Protein AF-A0A176WW99-F1 (afdb_monomer_lite)

Sequence (219 aa):
MAYDIQHSIIIGRNQTAFSGDLEVTYRGAPITRATLTRLYIWNDGNQTIRRGDIAPKFPLVVSVPGGEFFLRAQISQVAHEAMDVSLTDGDEASETLTFEYIEPRQGFVCEILHTASPKDFAFSGILIGAKEPVAKELSQAATSLPVAIMVIILSIGMVFVLTTLHGSMFKGDESLSSYLFGTGVMILFGCSCLFTCFRIVRDALPKANFGETLNTTNQ

Secondary structure (DSSP, 8-state):
-EEEEEEEEEE-TT-TTTTTT---EETTEE-S-EEEEEEEEE--SSS-EEGGGB-TTS-EEEE--TT--EEEEEEEEES-GGG--EEEEEETTEEEEE-SEE-TT-EEEEEEEESS-GGG-EEE--BTTTBS-EE---------HHHHHHHHHHHHHHHHHHHHHHHHHT-S---HHHHHHHHHHHHHHHHHHHHHHHHHHHHTSPPP-SS-----S--

pLDDT: mean 82.57, std 15.05, range [32.16, 97.5]

Radius of gyration: 25.53 Å; chains: 1; bounding box: 50×51×77 Å

Organism: Agrobacterium tumefaciens (NCBI:txid358)

Foldseek 3Di:
DAKEKDKDWPAALPPVVCNPPDFDDQVNHTANTKMKIKMKDAAQDQAKDFQVQFDPVFFKKKFFDPPKFWSDKDWPFFPDVQQVWDWDDPDRGMTGIGTGIHHHQTITIMIIIMRHDSVRIDIWGAGHPPGIHHYDDQDQPPPPPVVLVVLVVVLVVV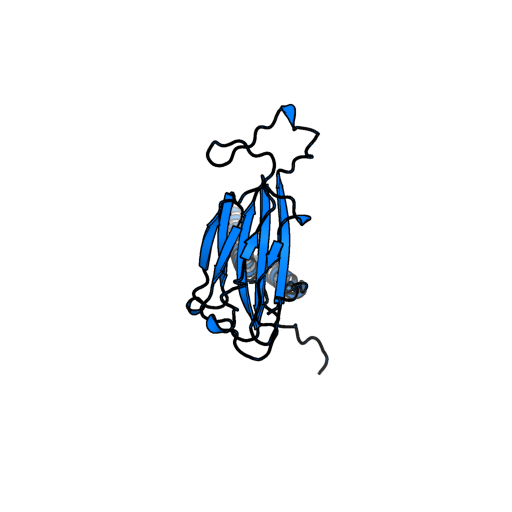LVVVLVVLVVVPPDDDDPVVNVVVNVVSVVVSVVSVVVSVVVVVVVRDDRRSDPDPPPDDD

Structure (mmCIF, N/CA/C/O backbone):
data_AF-A0A176WW99-F1
#
_entry.id   AF-A0A176WW99-F1
#
loop_
_atom_site.group_PDB
_atom_site.id
_atom_site.type_symbol
_atom_site.label_atom_id
_atom_site.label_alt_id
_atom_site.label_comp_id
_atom_site.label_asym_id
_atom_site.label_entity_id
_atom_site.label_seq_id
_atom_site.pdbx_PDB_ins_code
_atom_site.Cartn_x
_atom_site.Cartn_y
_atom_site.Cartn_z
_atom_site.occupancy
_atom_site.B_iso_or_equiv
_atom_site.auth_seq_id
_atom_site.auth_comp_id
_atom_site.auth_asym_id
_atom_site.auth_atom_id
_atom_site.pdbx_PDB_model_num
ATOM 1 N N . MET A 1 1 ? 5.632 -10.517 10.668 1.00 93.88 1 MET A N 1
ATOM 2 C CA . MET A 1 1 ? 4.948 -9.646 9.693 1.00 93.88 1 MET A CA 1
ATOM 3 C C . MET A 1 1 ? 5.617 -8.306 9.775 1.00 93.88 1 MET A C 1
ATOM 5 O O . MET A 1 1 ? 5.616 -7.697 10.844 1.00 93.88 1 MET A O 1
ATOM 9 N N . ALA A 1 2 ? 6.167 -7.874 8.654 1.00 94.94 2 ALA A N 1
ATOM 10 C CA . ALA A 1 2 ? 6.737 -6.557 8.510 1.00 94.94 2 ALA A CA 1
ATOM 11 C C . ALA A 1 2 ? 5.875 -5.713 7.575 1.00 94.94 2 ALA A C 1
ATOM 13 O O . ALA A 1 2 ? 5.114 -6.249 6.761 1.00 94.94 2 ALA A O 1
ATOM 14 N N . TYR A 1 3 ? 5.994 -4.400 7.718 1.00 95.94 3 TYR A N 1
ATOM 15 C CA . TYR A 1 3 ? 5.351 -3.458 6.822 1.00 95.94 3 TYR A CA 1
ATOM 16 C C . TYR A 1 3 ? 6.213 -2.220 6.583 1.00 95.94 3 TYR A C 1
ATOM 18 O O . TYR A 1 3 ? 7.046 -1.871 7.416 1.00 95.94 3 TYR A O 1
ATOM 26 N N . ASP A 1 4 ? 5.968 -1.548 5.463 1.00 95.44 4 ASP A N 1
ATOM 27 C CA . ASP A 1 4 ? 6.534 -0.244 5.118 1.00 95.44 4 ASP A CA 1
ATOM 28 C C . ASP A 1 4 ? 5.406 0.665 4.633 1.00 95.44 4 ASP A C 1
ATOM 30 O O . ASP A 1 4 ? 4.442 0.197 4.017 1.00 95.44 4 ASP A O 1
ATOM 34 N N . ILE A 1 5 ? 5.525 1.962 4.900 1.00 95.62 5 ILE A N 1
ATOM 35 C CA . ILE A 1 5 ? 4.537 2.960 4.501 1.00 95.62 5 ILE A CA 1
ATOM 36 C C . ILE A 1 5 ? 5.241 4.063 3.729 1.00 95.62 5 ILE A C 1
ATOM 38 O O . ILE A 1 5 ? 6.101 4.769 4.251 1.00 95.62 5 ILE A O 1
ATOM 42 N N . GLN A 1 6 ? 4.822 4.251 2.482 1.00 94.62 6 GLN A N 1
ATOM 43 C CA . GLN A 1 6 ? 5.349 5.296 1.616 1.00 94.62 6 GLN A CA 1
ATOM 44 C C . GLN A 1 6 ? 4.232 6.241 1.199 1.00 94.62 6 GLN A C 1
ATOM 46 O O . GLN A 1 6 ? 3.207 5.819 0.662 1.00 94.62 6 GLN A O 1
ATOM 51 N N . HIS A 1 7 ? 4.447 7.536 1.413 1.00 94.69 7 HIS A N 1
ATOM 52 C CA . HIS A 1 7 ? 3.458 8.566 1.118 1.00 94.69 7 HIS A CA 1
ATOM 53 C C . HIS A 1 7 ? 3.871 9.416 -0.080 1.00 94.69 7 HIS A C 1
ATOM 55 O O . HIS A 1 7 ? 5.020 9.838 -0.204 1.00 94.69 7 HIS A O 1
ATOM 61 N N . SER A 1 8 ? 2.900 9.745 -0.922 1.00 93.56 8 SER A N 1
ATOM 62 C CA . SER A 1 8 ? 3.020 10.749 -1.971 1.00 93.56 8 SER A CA 1
ATOM 63 C C . SER A 1 8 ? 1.879 11.749 -1.824 1.00 93.56 8 SER A C 1
ATOM 65 O O . SER A 1 8 ? 0.704 11.395 -1.919 1.00 93.56 8 SER A O 1
ATOM 67 N N . ILE A 1 9 ? 2.219 13.007 -1.547 1.00 91.75 9 ILE A N 1
ATOM 68 C CA . ILE A 1 9 ? 1.228 14.081 -1.475 1.00 91.75 9 ILE A CA 1
ATOM 69 C C . ILE A 1 9 ? 0.916 14.501 -2.907 1.00 91.75 9 ILE A C 1
ATOM 71 O O . ILE A 1 9 ? 1.780 15.042 -3.593 1.00 91.75 9 ILE A O 1
ATOM 75 N N . ILE A 1 10 ? -0.319 14.265 -3.341 1.00 88.38 10 ILE A N 1
ATOM 76 C CA . ILE A 1 10 ? -0.797 14.698 -4.656 1.00 88.38 10 ILE A CA 1
ATOM 77 C C . ILE A 1 10 ? -1.180 16.174 -4.562 1.00 88.38 10 ILE A C 1
ATOM 79 O O . ILE A 1 10 ? -0.698 17.004 -5.326 1.00 88.38 10 ILE A O 1
ATOM 83 N N . ILE A 1 11 ? -2.006 16.511 -3.568 1.00 84.62 11 ILE A N 1
ATOM 84 C CA . ILE A 1 11 ? -2.447 17.878 -3.273 1.00 84.62 11 ILE A CA 1
ATOM 85 C C . ILE A 1 11 ? -2.373 18.084 -1.765 1.00 84.62 11 ILE A C 1
ATOM 87 O O . ILE A 1 11 ? -2.801 17.221 -1.002 1.00 84.62 11 ILE A O 1
ATOM 91 N N . GLY A 1 12 ? -1.846 19.224 -1.319 1.00 74.88 12 GLY A N 1
ATOM 92 C CA . GLY A 1 12 ? -1.702 19.537 0.102 1.00 74.88 12 GLY A CA 1
ATOM 93 C C . GLY A 1 12 ? -2.264 20.907 0.469 1.00 74.88 12 GLY A C 1
ATOM 94 O O . GLY A 1 12 ? -2.114 21.857 -0.290 1.00 74.88 12 GLY A O 1
ATOM 95 N N . ARG A 1 13 ? -2.810 21.019 1.691 1.00 69.94 13 ARG A N 1
ATOM 96 C CA . ARG A 1 13 ? -3.371 22.262 2.265 1.00 69.94 13 ARG A CA 1
ATOM 97 C C . ARG A 1 13 ? -2.451 23.494 2.199 1.00 69.94 13 ARG A C 1
ATOM 99 O O . ARG A 1 13 ? -2.946 24.610 2.197 1.00 69.94 13 ARG A O 1
ATOM 106 N N . ASN A 1 14 ? -1.130 23.301 2.136 1.00 61.44 14 ASN A N 1
ATOM 107 C CA . ASN A 1 14 ? -0.133 24.379 2.166 1.00 61.44 14 ASN A CA 1
ATOM 108 C C . ASN A 1 14 ? 0.413 24.769 0.778 1.00 61.44 14 ASN A C 1
ATOM 110 O O . ASN A 1 14 ? 1.495 25.349 0.699 1.00 61.44 14 ASN A O 1
ATOM 114 N N . GLN A 1 15 ? -0.294 24.484 -0.321 1.00 59.53 15 GLN A N 1
ATOM 115 C CA . GLN A 1 15 ? 0.032 25.081 -1.626 1.00 59.53 15 GLN A CA 1
ATOM 116 C C . GLN A 1 15 ? -0.433 26.549 -1.656 1.00 59.53 15 GLN A C 1
ATOM 118 O O . GLN A 1 15 ? -1.382 26.923 -2.337 1.00 59.53 15 GLN A O 1
ATOM 123 N N . THR A 1 16 ? 0.231 27.387 -0.860 1.00 54.28 16 THR A N 1
ATOM 124 C CA . THR A 1 16 ? -0.142 28.784 -0.583 1.00 54.28 16 THR A CA 1
ATOM 125 C C . THR A 1 16 ? -0.059 29.707 -1.796 1.00 54.28 16 THR A C 1
ATOM 127 O O . THR A 1 16 ? -0.666 30.771 -1.781 1.00 54.28 16 THR A O 1
ATOM 130 N N . ALA A 1 17 ? 0.664 29.320 -2.850 1.00 62.16 17 ALA A N 1
ATOM 131 C CA . ALA A 1 17 ? 0.806 30.144 -4.049 1.00 62.16 17 ALA A CA 1
ATOM 132 C C . ALA A 1 17 ? -0.468 30.195 -4.914 1.00 62.16 17 ALA A C 1
ATOM 134 O O . ALA A 1 17 ? -0.636 31.151 -5.661 1.00 62.16 17 ALA A O 1
ATOM 135 N N . PHE A 1 18 ? -1.356 29.195 -4.807 1.00 62.72 18 PHE A N 1
ATOM 136 C CA . PHE A 1 18 ? -2.535 29.058 -5.679 1.00 62.72 18 PHE A CA 1
ATOM 137 C C . PHE A 1 18 ? -3.820 28.675 -4.928 1.00 62.72 18 PHE A C 1
ATOM 139 O O . PHE A 1 18 ? -4.839 28.394 -5.549 1.00 62.72 18 PHE A O 1
ATOM 146 N N . SER A 1 19 ? -3.805 28.667 -3.590 1.00 60.16 19 SER A N 1
ATOM 147 C CA . SER A 1 19 ? -4.922 28.190 -2.760 1.00 60.16 19 SER A CA 1
ATOM 148 C C . SER A 1 19 ? -6.219 29.004 -2.884 1.00 60.16 19 SER A C 1
ATOM 150 O O . SER A 1 19 ? -7.247 28.549 -2.396 1.00 60.16 19 SER A O 1
ATOM 152 N N . GLY A 1 20 ? -6.183 30.193 -3.498 1.00 64.50 20 GLY A N 1
ATOM 153 C CA . GLY A 1 20 ? -7.375 30.996 -3.808 1.00 64.50 20 GLY A CA 1
ATOM 154 C C . GLY A 1 20 ? -7.963 30.760 -5.205 1.00 64.50 20 GLY A C 1
ATOM 155 O O . GLY A 1 20 ? -9.143 31.028 -5.405 1.00 64.50 20 GLY A O 1
ATOM 156 N N . ASP A 1 21 ? -7.168 30.230 -6.140 1.00 73.19 21 ASP A N 1
ATOM 157 C CA . ASP A 1 21 ? -7.535 30.091 -7.560 1.00 73.19 21 ASP A CA 1
ATOM 158 C C . ASP A 1 21 ? -7.760 28.629 -7.978 1.00 73.19 21 ASP A C 1
ATOM 160 O O . ASP A 1 21 ? -8.228 28.352 -9.083 1.00 73.19 21 ASP A O 1
ATOM 164 N N . LEU A 1 22 ? -7.401 27.679 -7.108 1.00 74.31 22 LEU A N 1
ATOM 165 C CA . LEU A 1 22 ? -7.461 26.250 -7.380 1.00 74.31 22 LEU A CA 1
ATOM 166 C C . LEU A 1 22 ? -8.512 25.573 -6.497 1.00 74.31 22 LEU A C 1
ATOM 168 O O . LEU A 1 22 ? -8.310 25.386 -5.297 1.00 74.31 22 LEU A O 1
ATOM 172 N N . GLU A 1 23 ? -9.604 25.138 -7.118 1.00 79.25 23 GLU A N 1
ATOM 173 C CA . GLU A 1 23 ? -10.568 24.232 -6.502 1.00 79.25 23 GLU A CA 1
ATOM 174 C C . GLU A 1 23 ? -10.232 22.786 -6.873 1.00 79.25 23 GLU A C 1
ATOM 176 O O . GLU A 1 23 ? -10.015 22.451 -8.039 1.00 79.25 23 GLU A O 1
ATOM 181 N N . VAL A 1 24 ? -10.196 21.913 -5.869 1.00 84.38 24 VAL A N 1
ATOM 182 C CA . VAL A 1 24 ? -9.950 20.485 -6.056 1.00 84.38 24 VAL A CA 1
ATOM 183 C C . VAL A 1 24 ? -11.168 19.736 -5.564 1.00 84.38 24 VAL A C 1
ATOM 185 O O . VAL A 1 24 ? -11.561 19.856 -4.405 1.00 84.38 24 VAL A O 1
ATOM 188 N N . THR A 1 25 ? -11.739 18.920 -6.442 1.00 89.31 25 THR A N 1
ATOM 189 C CA . THR A 1 25 ? -12.870 18.063 -6.105 1.00 89.31 25 THR A CA 1
ATOM 190 C C . THR A 1 25 ? -12.536 16.599 -6.360 1.00 89.31 25 THR A C 1
ATOM 192 O O . THR A 1 25 ? -11.768 16.249 -7.258 1.00 89.31 25 THR A O 1
ATOM 195 N N . TYR A 1 26 ? -13.135 15.721 -5.564 1.00 87.31 26 TYR A N 1
ATOM 196 C CA . TYR A 1 26 ? -13.155 14.286 -5.786 1.00 87.31 26 TYR A CA 1
ATOM 197 C C . TYR A 1 26 ? -14.607 13.832 -5.884 1.00 87.31 26 TYR A C 1
ATOM 199 O O . TYR A 1 26 ? -15.388 14.028 -4.957 1.00 87.31 26 TYR A O 1
ATOM 207 N N . ARG A 1 27 ? -14.988 13.262 -7.034 1.00 88.44 27 ARG A N 1
ATOM 208 C CA . ARG A 1 27 ? -16.381 12.873 -7.336 1.00 88.44 27 ARG A CA 1
ATOM 209 C C . ARG A 1 27 ? -17.396 14.006 -7.084 1.00 88.44 27 ARG A C 1
ATOM 211 O O . ARG A 1 27 ? -18.515 13.757 -6.655 1.00 88.44 27 ARG A O 1
ATOM 218 N N . GLY A 1 28 ? -16.991 15.249 -7.351 1.00 87.56 28 GLY A N 1
ATOM 219 C CA . GLY A 1 28 ? -17.820 16.443 -7.159 1.00 87.56 28 GLY A CA 1
ATOM 220 C C . GLY A 1 28 ? -17.835 17.013 -5.736 1.00 87.56 28 GLY A C 1
ATOM 221 O O . GLY A 1 28 ? -18.382 18.093 -5.548 1.00 87.56 28 GLY A O 1
ATOM 222 N N . ALA A 1 29 ? -17.217 16.352 -4.752 1.00 86.62 29 ALA A N 1
ATOM 223 C CA . ALA A 1 29 ? -17.063 16.888 -3.400 1.00 86.62 29 ALA A CA 1
ATOM 224 C C . ALA A 1 29 ? -15.718 17.624 -3.255 1.00 86.62 29 ALA A C 1
ATOM 226 O O . ALA A 1 29 ? -14.693 17.082 -3.681 1.00 86.62 29 ALA A O 1
ATOM 227 N N . PRO A 1 30 ? -15.675 18.830 -2.665 1.00 87.94 30 PRO A N 1
ATOM 228 C CA . PRO A 1 30 ? -14.430 19.566 -2.480 1.00 87.94 30 PRO A CA 1
ATOM 229 C C . PRO A 1 30 ? -13.513 18.854 -1.482 1.00 87.94 30 PRO A C 1
ATOM 231 O O . PRO A 1 30 ? -13.946 18.417 -0.416 1.00 87.94 30 PRO A O 1
ATOM 234 N N . ILE A 1 31 ? -12.226 18.770 -1.815 1.00 89.81 31 ILE A N 1
ATOM 235 C CA . ILE A 1 31 ? -11.187 18.226 -0.938 1.00 89.81 31 ILE A CA 1
ATOM 236 C C . ILE A 1 31 ? -10.036 19.218 -0.806 1.00 89.81 31 ILE A C 1
ATOM 238 O O . ILE A 1 31 ? -9.654 19.901 -1.749 1.00 89.81 31 ILE A O 1
ATOM 242 N N . THR A 1 32 ? -9.442 19.279 0.383 1.00 87.31 32 THR A N 1
ATOM 243 C CA . THR A 1 32 ? -8.318 20.193 0.665 1.00 87.31 32 THR A CA 1
ATOM 244 C C . THR A 1 32 ? -6.957 19.498 0.616 1.00 87.31 32 THR A C 1
ATOM 246 O O . THR A 1 32 ? -5.908 20.147 0.659 1.00 87.31 32 THR A O 1
ATOM 249 N N . ARG A 1 33 ? -6.956 18.163 0.559 1.00 90.00 33 ARG A N 1
ATOM 250 C CA . ARG A 1 33 ? -5.762 17.322 0.512 1.00 90.00 33 ARG A CA 1
ATOM 251 C C . ARG A 1 33 ? -6.089 15.985 -0.143 1.00 90.00 33 ARG A C 1
ATOM 253 O O . ARG A 1 33 ? -7.159 15.429 0.080 1.00 90.00 33 ARG A O 1
ATOM 260 N N . ALA A 1 34 ? -5.128 15.476 -0.902 1.00 92.94 34 ALA A N 1
ATOM 261 C CA . ALA A 1 34 ? -5.102 14.110 -1.396 1.00 92.94 34 ALA A CA 1
ATOM 262 C C . ALA A 1 34 ? -3.695 13.544 -1.178 1.00 92.94 34 ALA A C 1
ATOM 264 O O . ALA A 1 34 ? -2.719 14.036 -1.754 1.00 92.94 34 ALA A O 1
ATOM 265 N N . THR A 1 35 ? -3.601 12.518 -0.343 1.00 95.69 35 THR A N 1
ATOM 266 C CA . THR A 1 35 ? -2.376 11.782 -0.034 1.00 95.69 35 THR A CA 1
ATOM 267 C C . THR A 1 35 ? -2.553 10.351 -0.524 1.00 95.69 35 THR A C 1
ATOM 269 O O . THR A 1 35 ? -3.513 9.681 -0.148 1.00 95.69 35 THR A O 1
ATOM 272 N N . LEU A 1 36 ? -1.641 9.883 -1.375 1.00 96.69 36 LEU A N 1
ATOM 273 C CA . LEU A 1 36 ? -1.539 8.476 -1.739 1.00 96.69 36 LEU A CA 1
ATOM 274 C C . LEU A 1 36 ? -0.588 7.787 -0.766 1.00 96.69 36 LEU A C 1
ATOM 276 O O . LEU A 1 36 ? 0.586 8.151 -0.686 1.00 96.69 36 LEU A O 1
ATOM 280 N N . THR A 1 37 ? -1.084 6.770 -0.081 1.00 97.31 37 THR A N 1
ATOM 281 C CA . THR A 1 37 ? -0.301 5.902 0.791 1.00 97.31 37 THR A CA 1
ATOM 282 C C . THR A 1 37 ? -0.152 4.534 0.152 1.00 97.31 37 THR A C 1
ATOM 284 O O . THR A 1 37 ? -1.142 3.890 -0.194 1.00 97.31 37 THR A O 1
ATOM 287 N N . ARG A 1 38 ? 1.096 4.094 -0.004 1.00 96.44 38 ARG A N 1
ATOM 288 C CA . ARG A 1 38 ? 1.450 2.719 -0.352 1.00 96.44 38 ARG A CA 1
ATOM 289 C C . ARG A 1 38 ? 1.844 1.991 0.917 1.00 96.44 38 ARG A C 1
ATOM 291 O O . ARG A 1 38 ? 2.871 2.311 1.511 1.00 96.44 38 ARG A O 1
ATOM 298 N N . LEU A 1 39 ? 1.015 1.040 1.317 1.00 96.75 39 LEU A N 1
ATOM 299 C CA . LEU A 1 39 ? 1.277 0.149 2.434 1.00 96.75 39 LEU A CA 1
ATOM 300 C C . LEU A 1 39 ? 1.778 -1.181 1.877 1.00 96.75 39 LEU A C 1
ATOM 302 O O . LEU A 1 39 ? 1.043 -1.901 1.202 1.00 96.75 39 LEU A O 1
ATOM 306 N N . TYR A 1 40 ? 3.035 -1.488 2.158 1.00 95.94 40 TYR A N 1
ATOM 307 C CA . TYR A 1 40 ? 3.664 -2.758 1.826 1.00 95.94 40 TYR A CA 1
ATOM 308 C C . TYR A 1 40 ? 3.544 -3.663 3.039 1.00 95.94 40 TYR A C 1
ATOM 310 O O . TYR A 1 40 ? 3.953 -3.262 4.123 1.00 95.94 40 TYR A O 1
ATOM 318 N N . ILE A 1 41 ? 3.013 -4.871 2.875 1.00 95.88 41 ILE A N 1
ATOM 319 C CA . ILE A 1 41 ? 2.919 -5.863 3.952 1.00 95.88 41 ILE A CA 1
ATOM 320 C C . ILE A 1 41 ? 3.547 -7.157 3.461 1.00 95.88 41 ILE A C 1
ATOM 322 O O . ILE A 1 41 ? 3.217 -7.638 2.377 1.00 95.88 41 ILE A O 1
ATOM 326 N N . TRP A 1 42 ? 4.445 -7.732 4.258 1.00 95.38 42 TRP A N 1
ATOM 327 C CA . TRP A 1 42 ? 5.086 -8.995 3.918 1.00 95.38 42 TRP A CA 1
ATOM 328 C C . TRP A 1 42 ? 5.422 -9.856 5.128 1.00 95.38 42 TRP A C 1
ATOM 330 O O . TRP A 1 42 ? 5.455 -9.422 6.287 1.00 95.38 42 TRP A O 1
ATOM 340 N N . ASN A 1 43 ? 5.685 -11.123 4.836 1.00 94.50 43 ASN A N 1
ATOM 341 C CA . ASN A 1 43 ? 6.189 -12.068 5.807 1.00 94.50 43 ASN A CA 1
ATOM 342 C C . ASN A 1 43 ? 7.721 -12.071 5.803 1.00 94.50 43 ASN A C 1
ATOM 344 O O . ASN A 1 43 ? 8.370 -12.681 4.956 1.00 94.50 43 ASN A O 1
ATOM 348 N N . ASP A 1 44 ? 8.292 -11.390 6.788 1.00 92.06 44 ASP A N 1
ATOM 349 C CA . ASP A 1 44 ? 9.723 -11.334 7.075 1.00 92.06 44 ASP A CA 1
ATOM 350 C C . ASP A 1 44 ? 10.227 -12.497 7.953 1.00 92.06 44 ASP A C 1
ATOM 352 O O . ASP A 1 44 ? 11.404 -12.535 8.310 1.00 92.06 44 ASP A O 1
ATOM 356 N N . GLY A 1 45 ? 9.334 -13.413 8.336 1.00 91.62 45 GLY A N 1
ATOM 357 C CA . GLY A 1 45 ? 9.633 -14.606 9.118 1.00 91.62 45 GLY A CA 1
ATOM 358 C C . GLY A 1 45 ? 9.894 -15.841 8.255 1.00 91.62 45 GLY A C 1
ATOM 359 O O . GLY A 1 45 ? 10.044 -15.773 7.037 1.00 91.62 45 GLY A O 1
ATOM 360 N N . ASN A 1 46 ? 9.947 -17.002 8.908 1.00 92.12 46 ASN A N 1
ATOM 361 C CA . ASN A 1 46 ? 10.202 -18.306 8.282 1.00 92.12 46 ASN A CA 1
ATOM 362 C C . ASN A 1 46 ? 8.991 -19.257 8.305 1.00 92.12 46 ASN A C 1
ATOM 364 O O . ASN A 1 46 ? 9.090 -20.378 7.812 1.00 92.12 46 ASN A O 1
ATOM 368 N N . GLN A 1 47 ? 7.863 -18.828 8.870 1.00 94.75 47 GLN A N 1
ATOM 369 C CA . GLN A 1 47 ? 6.615 -19.587 8.927 1.00 94.75 47 GLN A CA 1
ATOM 370 C C . GLN A 1 47 ? 5.522 -18.832 8.181 1.00 94.75 47 GLN A C 1
ATOM 372 O O . GLN A 1 47 ? 5.460 -17.609 8.273 1.00 94.75 47 GLN A O 1
ATOM 377 N N . THR A 1 48 ? 4.665 -19.547 7.453 1.00 96.00 48 THR A N 1
ATOM 378 C CA . THR A 1 48 ? 3.508 -18.961 6.762 1.00 96.00 48 THR A CA 1
ATOM 379 C C . THR A 1 48 ? 2.572 -18.293 7.761 1.00 96.00 48 THR A C 1
ATOM 381 O O . THR A 1 48 ? 2.158 -18.932 8.723 1.00 96.00 48 THR A O 1
ATOM 384 N N . ILE A 1 49 ? 2.206 -17.039 7.495 1.00 96.88 49 ILE A N 1
ATOM 385 C CA . ILE A 1 49 ? 1.177 -16.323 8.254 1.00 96.88 49 ILE A CA 1
ATOM 386 C C . ILE A 1 49 ? -0.160 -16.617 7.589 1.00 96.88 49 ILE A C 1
ATOM 388 O O . ILE A 1 49 ? -0.310 -16.386 6.392 1.00 96.88 49 ILE A O 1
ATOM 392 N N . ARG A 1 50 ? -1.133 -17.120 8.335 1.00 97.50 50 ARG A N 1
ATOM 393 C CA . ARG A 1 50 ? -2.489 -17.415 7.862 1.00 97.50 50 ARG A CA 1
ATOM 394 C C . ARG A 1 50 ? -3.483 -16.412 8.424 1.00 97.50 50 ARG A C 1
ATOM 396 O O . ARG A 1 50 ? -3.233 -15.785 9.449 1.00 97.50 50 ARG A O 1
ATOM 403 N N . ARG A 1 51 ? -4.665 -16.329 7.811 1.00 96.44 51 ARG A N 1
ATOM 404 C CA . ARG A 1 51 ? -5.802 -15.554 8.339 1.00 96.44 51 ARG A CA 1
ATOM 405 C C . ARG A 1 51 ? -6.067 -15.825 9.823 1.00 96.44 51 ARG A C 1
ATOM 407 O O . ARG A 1 51 ? -6.292 -14.901 10.595 1.00 96.44 51 ARG A O 1
ATOM 414 N N . GLY A 1 52 ? -6.015 -17.101 10.210 1.00 96.19 52 GLY A N 1
ATOM 415 C CA . GLY A 1 52 ? -6.239 -17.553 11.585 1.00 96.19 52 GLY A CA 1
ATOM 416 C C . GLY A 1 52 ? -5.170 -17.108 12.588 1.00 96.19 52 GLY A C 1
ATOM 417 O O . GLY A 1 52 ? -5.415 -17.191 13.787 1.00 96.19 52 GLY A O 1
ATOM 418 N N . ASP A 1 53 ? -4.027 -16.606 12.116 1.00 96.81 53 ASP A N 1
ATOM 419 C CA . ASP A 1 53 ? -2.974 -16.060 12.972 1.00 96.81 53 ASP A CA 1
ATOM 420 C C . ASP A 1 53 ? -3.231 -14.590 13.330 1.00 96.81 53 ASP A C 1
ATOM 422 O O . ASP A 1 53 ? -2.496 -14.024 14.134 1.00 96.81 53 ASP A O 1
ATOM 426 N N . ILE A 1 54 ? -4.267 -13.952 12.775 1.00 97.25 54 ILE A N 1
ATOM 427 C CA . ILE A 1 54 ? -4.696 -12.608 13.174 1.00 97.25 54 ILE A CA 1
ATOM 428 C C . ILE A 1 54 ? -5.687 -12.720 14.335 1.00 97.25 54 ILE A C 1
ATOM 430 O O . ILE A 1 54 ? -6.665 -13.465 14.275 1.00 97.25 54 ILE A O 1
ATOM 434 N N . ALA A 1 55 ? -5.454 -11.965 15.408 1.00 96.19 55 ALA A N 1
ATOM 435 C CA . ALA A 1 55 ? -6.330 -11.947 16.569 1.00 96.19 55 ALA A CA 1
ATOM 436 C C . ALA A 1 55 ? -7.702 -11.346 16.192 1.00 96.19 55 ALA A C 1
ATOM 438 O O . ALA A 1 55 ? -7.766 -10.166 15.850 1.00 96.19 55 ALA A O 1
ATOM 439 N N . PRO A 1 56 ? -8.828 -12.074 16.340 1.00 93.50 56 PRO A N 1
ATOM 440 C CA . PRO A 1 56 ? -10.133 -11.590 15.870 1.00 93.50 56 PRO A CA 1
ATOM 441 C C . PRO A 1 56 ? -10.612 -10.285 16.523 1.00 93.50 56 PRO A C 1
ATOM 443 O O . PRO A 1 56 ? -11.381 -9.540 15.930 1.00 93.50 56 PRO A O 1
ATOM 446 N N . LYS A 1 57 ? -10.166 -10.002 17.756 1.00 94.50 57 LYS A N 1
ATOM 447 C CA . LYS A 1 57 ? -10.492 -8.759 18.480 1.00 94.50 57 LYS A CA 1
ATOM 448 C C . LYS A 1 57 ? -9.645 -7.557 18.055 1.00 94.50 57 LYS A C 1
ATOM 450 O O . LYS A 1 57 ? -9.990 -6.435 18.401 1.00 94.50 57 LYS A O 1
ATOM 455 N N . PHE A 1 58 ? -8.539 -7.802 17.361 1.00 95.12 58 PHE A N 1
ATOM 456 C CA . PHE A 1 58 ? -7.586 -6.790 16.920 1.00 95.12 58 PHE A CA 1
ATOM 457 C C . PHE A 1 58 ? -7.175 -7.104 15.474 1.00 95.12 58 PHE A C 1
ATOM 459 O O . PHE A 1 58 ? -6.028 -7.508 15.238 1.00 95.12 58 PHE A O 1
ATOM 466 N N . PRO A 1 59 ? -8.126 -6.999 14.522 1.00 95.94 59 PRO A N 1
ATOM 467 C CA . PRO A 1 59 ? -7.863 -7.279 13.118 1.00 95.94 59 PRO A CA 1
ATOM 468 C C . PRO A 1 59 ? -6.835 -6.298 12.549 1.00 95.94 59 PRO A C 1
ATOM 470 O O . PRO A 1 59 ? -6.505 -5.288 13.172 1.00 95.94 59 PRO A O 1
ATOM 473 N N . LEU A 1 60 ? -6.334 -6.595 11.352 1.00 96.94 60 LEU A N 1
ATOM 474 C CA . LEU A 1 60 ? -5.482 -5.656 10.635 1.00 96.94 60 LEU A CA 1
ATOM 475 C C . LEU A 1 60 ? -6.341 -4.510 10.099 1.00 96.94 60 LEU A C 1
ATOM 477 O O . LEU A 1 60 ? -7.260 -4.740 9.315 1.00 96.94 60 LEU A O 1
ATOM 481 N N . VAL A 1 61 ? -6.046 -3.288 10.528 1.00 96.31 61 VAL A N 1
ATOM 482 C CA . VAL A 1 61 ? -6.820 -2.092 10.188 1.00 96.31 61 VAL A CA 1
ATOM 483 C C . VAL A 1 61 ? -5.880 -0.988 9.741 1.00 96.31 61 VAL A C 1
ATOM 485 O O . VAL A 1 61 ? -4.862 -0.719 10.386 1.00 96.31 61 VAL A O 1
ATOM 488 N N . VAL A 1 62 ? -6.253 -0.328 8.649 1.00 96.69 62 VAL A N 1
ATOM 489 C CA . VAL A 1 62 ? -5.703 0.972 8.263 1.00 96.69 62 VAL A CA 1
ATOM 490 C C . VAL A 1 62 ? -6.708 2.058 8.618 1.00 96.69 62 VAL A C 1
ATOM 492 O O . VAL A 1 62 ? -7.907 1.881 8.407 1.00 96.69 62 VAL A O 1
ATOM 495 N N . SER A 1 63 ? -6.240 3.177 9.164 1.00 96.06 63 SER A N 1
ATOM 496 C CA . SER A 1 63 ? -7.131 4.240 9.634 1.00 96.06 63 SER A CA 1
ATOM 497 C C . SER A 1 63 ? -6.524 5.630 9.524 1.00 96.06 63 SER A C 1
ATOM 499 O O . SER A 1 63 ? -5.304 5.798 9.580 1.00 96.06 63 SER A O 1
ATOM 501 N N . VAL A 1 64 ? -7.397 6.629 9.448 1.00 96.19 64 VAL A N 1
ATOM 502 C CA . VAL A 1 64 ? -7.076 8.058 9.558 1.00 96.19 64 VAL A CA 1
ATOM 503 C C . VAL A 1 64 ? -7.902 8.710 10.675 1.00 96.19 64 VAL A C 1
ATOM 505 O O . VAL A 1 64 ? -8.938 8.170 11.063 1.00 96.19 64 VAL A O 1
ATOM 508 N N . PRO A 1 65 ? -7.452 9.838 11.254 1.00 92.56 65 PRO A N 1
ATOM 509 C CA . PRO A 1 65 ? -8.158 10.494 12.350 1.00 92.56 65 PRO A CA 1
ATOM 510 C C . PRO A 1 65 ? -9.472 11.140 11.893 1.00 92.56 65 PRO A C 1
ATOM 512 O O . PRO A 1 65 ? -9.683 11.413 10.713 1.00 92.56 65 PRO A O 1
ATOM 515 N N . GLY A 1 66 ? -10.333 11.448 12.866 1.00 85.38 66 GLY A N 1
ATOM 516 C CA . GLY A 1 66 ? -11.649 12.037 12.621 1.00 85.38 66 GLY A CA 1
ATOM 517 C C . GLY A 1 66 ? -11.606 13.334 11.804 1.00 85.38 66 GLY A C 1
ATOM 518 O O . GLY A 1 66 ? -10.794 14.224 12.062 1.00 85.38 66 GLY A O 1
ATOM 519 N N . GLY A 1 67 ? -12.516 13.434 10.831 1.00 85.62 67 GLY A N 1
ATOM 520 C CA . GLY A 1 67 ? -12.594 14.539 9.868 1.00 85.62 67 GLY A CA 1
ATOM 521 C C . GLY A 1 67 ? -11.763 14.324 8.598 1.00 85.62 67 GLY A C 1
ATOM 522 O O . GLY A 1 67 ? -11.887 15.105 7.657 1.00 85.62 67 GLY A O 1
ATOM 523 N N . GLU A 1 68 ? -10.950 13.268 8.554 1.00 93.00 68 GLU A N 1
ATOM 524 C CA . GLU A 1 68 ? -10.285 12.780 7.350 1.00 93.00 68 GLU A CA 1
ATOM 525 C C . GLU A 1 68 ? -10.919 11.455 6.908 1.00 93.00 68 GLU A C 1
ATOM 527 O O . GLU A 1 68 ? -11.487 10.730 7.721 1.00 93.00 68 GLU A O 1
ATOM 532 N N . PHE A 1 69 ? -10.825 11.138 5.620 1.00 94.19 69 PHE A N 1
ATOM 533 C CA . PHE A 1 69 ? -11.494 9.974 5.045 1.00 94.19 69 PHE A CA 1
ATOM 534 C C . PHE A 1 69 ? -10.712 9.383 3.874 1.00 94.19 69 PHE A C 1
ATOM 536 O O . PHE A 1 69 ? -9.792 9.999 3.313 1.00 94.19 69 PHE A O 1
ATOM 543 N N . PHE A 1 70 ? -11.070 8.158 3.510 1.00 94.56 70 PHE A N 1
ATOM 544 C CA . PHE A 1 70 ? -10.548 7.464 2.347 1.00 94.56 70 PHE A CA 1
ATOM 545 C C . PHE A 1 70 ? -11.348 7.841 1.103 1.00 94.56 70 PHE A C 1
ATOM 547 O O . PHE A 1 70 ? -12.571 7.799 1.057 1.00 94.56 70 PHE A O 1
ATOM 554 N N . LEU A 1 71 ? -10.624 8.224 0.059 1.00 93.81 71 LEU A N 1
ATOM 555 C CA . LEU A 1 71 ? -11.173 8.538 -1.254 1.00 93.81 71 LEU A CA 1
ATOM 556 C C . LEU A 1 71 ? -11.286 7.263 -2.098 1.00 93.81 71 LEU A C 1
ATOM 558 O O . LEU A 1 71 ? -12.234 7.095 -2.871 1.00 93.81 71 LEU A O 1
ATOM 562 N N . ARG A 1 72 ? -10.286 6.382 -1.988 1.00 93.06 72 ARG A N 1
ATOM 563 C CA . ARG A 1 72 ? -10.215 5.089 -2.674 1.00 93.06 72 ARG A CA 1
ATOM 564 C C . ARG A 1 72 ? -9.174 4.205 -2.003 1.00 93.06 72 ARG A C 1
ATOM 566 O O . ARG A 1 72 ? -8.077 4.677 -1.731 1.00 93.06 72 ARG A O 1
ATOM 573 N N . ALA A 1 73 ? -9.464 2.921 -1.868 1.00 94.38 73 ALA A N 1
ATOM 574 C CA . ALA A 1 73 ? -8.486 1.917 -1.482 1.00 94.38 73 ALA A CA 1
ATOM 575 C C . ALA A 1 73 ? -8.472 0.782 -2.517 1.00 94.38 73 ALA A C 1
ATOM 577 O O . ALA A 1 73 ? -9.503 0.455 -3.105 1.00 94.38 73 ALA A O 1
ATOM 578 N N . GLN A 1 74 ? -7.297 0.234 -2.821 1.00 94.94 74 GLN A N 1
ATOM 579 C CA . GLN A 1 74 ? -7.157 -0.887 -3.751 1.00 94.94 74 GLN A CA 1
ATOM 580 C C . GLN A 1 74 ? -5.909 -1.719 -3.457 1.00 94.94 74 GLN A C 1
ATOM 582 O O . GLN A 1 74 ? -4.912 -1.211 -2.945 1.00 94.94 74 GLN A O 1
ATOM 587 N N . ILE A 1 75 ? -5.939 -2.991 -3.849 1.00 95.50 75 ILE A N 1
ATOM 588 C CA . ILE A 1 75 ? -4.748 -3.843 -3.879 1.00 95.50 75 ILE A CA 1
ATOM 589 C C . ILE A 1 75 ? -4.046 -3.625 -5.221 1.00 95.50 75 ILE A C 1
ATOM 591 O O . ILE A 1 75 ? -4.633 -3.873 -6.273 1.00 95.50 75 ILE A O 1
ATOM 595 N N . SER A 1 76 ? -2.811 -3.122 -5.200 1.00 92.12 76 SER A N 1
ATOM 596 C CA . SER A 1 76 ? -2.050 -2.809 -6.419 1.00 92.12 76 SER A CA 1
ATOM 597 C C . SER A 1 76 ? -1.102 -3.931 -6.836 1.00 92.12 76 SER A C 1
ATOM 599 O O . SER A 1 76 ? -0.807 -4.081 -8.021 1.00 92.12 76 SER A O 1
ATOM 601 N N . GLN A 1 77 ? -0.634 -4.738 -5.882 1.00 90.56 77 GLN A N 1
ATOM 602 C CA . GLN A 1 77 ? 0.256 -5.864 -6.140 1.00 90.56 77 GLN A CA 1
ATOM 603 C C . GLN A 1 77 ? 0.015 -6.976 -5.117 1.00 90.56 77 GLN A C 1
ATOM 605 O O . GLN A 1 77 ? -0.083 -6.709 -3.924 1.00 90.56 77 GLN A O 1
ATOM 610 N N . VAL A 1 78 ? 0.003 -8.226 -5.574 1.00 92.06 78 VAL A N 1
ATOM 611 C CA . VAL A 1 78 ? 0.035 -9.429 -4.729 1.00 92.06 78 VAL A CA 1
ATOM 612 C C . VAL A 1 78 ? 1.145 -10.350 -5.222 1.00 92.06 78 VAL A C 1
ATOM 614 O O . VAL A 1 78 ? 1.394 -10.423 -6.427 1.00 92.06 78 VAL A O 1
ATOM 617 N N . ALA A 1 79 ? 1.842 -11.031 -4.312 1.00 90.00 79 ALA A N 1
ATOM 618 C CA . ALA A 1 79 ? 2.844 -12.025 -4.696 1.00 90.00 79 ALA A CA 1
ATOM 619 C C . ALA A 1 79 ? 2.202 -13.247 -5.370 1.00 90.00 79 ALA A C 1
ATOM 621 O O . ALA A 1 79 ? 2.781 -13.805 -6.301 1.00 90.00 79 ALA A O 1
ATOM 622 N N . HIS A 1 80 ? 0.999 -13.632 -4.933 1.00 89.38 80 HIS A N 1
ATOM 623 C CA . HIS A 1 80 ? 0.245 -14.744 -5.497 1.00 89.38 80 HIS A CA 1
ATOM 624 C C . HIS A 1 80 ? -1.268 -14.498 -5.379 1.00 89.38 80 HIS A C 1
ATOM 626 O O . HIS A 1 80 ? -1.740 -14.046 -4.339 1.00 89.38 80 HIS A O 1
ATOM 632 N N . GLU A 1 81 ? -2.050 -14.817 -6.415 1.00 89.50 81 GLU A N 1
ATOM 633 C CA . GLU A 1 81 ? -3.505 -14.557 -6.437 1.00 89.50 81 GLU A CA 1
ATOM 634 C C . GLU A 1 81 ? -4.264 -15.338 -5.353 1.00 89.50 81 GLU A C 1
ATOM 636 O O . GLU A 1 81 ? -5.174 -14.808 -4.723 1.00 89.50 81 GLU A O 1
ATOM 641 N N . ALA A 1 82 ? -3.831 -16.570 -5.061 1.00 91.75 82 ALA A N 1
ATOM 642 C CA . ALA A 1 8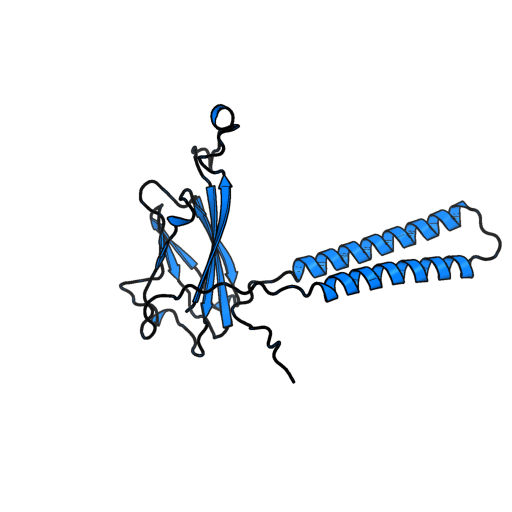2 ? -4.422 -17.401 -4.005 1.00 91.75 82 ALA A CA 1
ATOM 643 C C . ALA A 1 82 ? -4.250 -16.845 -2.575 1.00 91.75 82 ALA A C 1
ATOM 645 O O . ALA A 1 82 ? -4.800 -17.418 -1.639 1.00 91.75 82 ALA A O 1
ATOM 646 N N . MET A 1 83 ? -3.506 -15.747 -2.390 1.00 94.38 83 MET A N 1
ATOM 647 C CA . MET A 1 83 ? -3.446 -15.046 -1.105 1.00 94.38 83 MET A CA 1
ATOM 648 C C . MET A 1 83 ? -4.778 -14.382 -0.731 1.00 94.38 83 MET A C 1
ATOM 650 O O . MET A 1 83 ? -4.936 -14.035 0.435 1.00 94.38 83 MET A O 1
ATOM 654 N N . ASP A 1 84 ? -5.705 -14.200 -1.683 1.00 95.75 84 ASP A N 1
ATOM 655 C CA . ASP A 1 84 ? -7.068 -13.687 -1.454 1.00 95.75 84 ASP A CA 1
ATOM 656 C C . ASP A 1 84 ? -7.093 -12.415 -0.585 1.00 95.75 84 ASP A C 1
ATOM 658 O O . ASP A 1 84 ? -7.748 -12.336 0.456 1.00 95.75 84 ASP A O 1
ATOM 662 N N . VAL A 1 85 ? -6.268 -11.436 -0.972 1.00 96.94 85 VAL A N 1
ATOM 663 C CA . VAL A 1 85 ? -6.122 -10.179 -0.232 1.00 96.94 85 VAL A CA 1
ATOM 664 C C . VAL A 1 85 ? -7.317 -9.280 -0.522 1.00 96.94 85 VAL A C 1
ATOM 666 O O . VAL A 1 85 ? -7.614 -8.991 -1.682 1.00 96.94 85 VAL A O 1
ATOM 669 N N . SER A 1 86 ? -7.957 -8.778 0.528 1.00 95.50 86 SER A N 1
ATOM 670 C CA . SER A 1 86 ? -9.076 -7.847 0.415 1.00 95.50 86 SER A CA 1
ATOM 671 C C . SER A 1 86 ? -8.989 -6.712 1.430 1.00 95.50 86 SER A C 1
ATOM 673 O O . SER A 1 86 ? -8.426 -6.844 2.521 1.00 95.50 86 SER A O 1
ATOM 675 N N . LEU A 1 87 ? -9.555 -5.580 1.026 1.00 94.31 87 LEU A N 1
ATOM 676 C CA . LEU A 1 87 ? -9.878 -4.446 1.879 1.00 94.31 87 LEU A CA 1
ATOM 677 C C . LEU A 1 87 ? -11.399 -4.414 1.978 1.00 94.31 87 LEU A C 1
ATOM 679 O O . LEU A 1 87 ? -12.079 -4.535 0.957 1.00 94.31 87 LEU A O 1
ATOM 683 N N . THR A 1 88 ? -11.903 -4.349 3.201 1.00 89.44 88 THR A N 1
ATOM 684 C CA . THR A 1 88 ? -13.337 -4.359 3.480 1.00 89.44 88 THR A CA 1
ATOM 685 C C . THR A 1 88 ? -13.685 -3.111 4.264 1.00 89.44 88 THR A C 1
ATOM 687 O O . THR A 1 88 ? -13.145 -2.919 5.364 1.00 89.44 88 THR A O 1
ATOM 690 N N . ASP A 1 89 ? -14.611 -2.333 3.702 1.00 74.81 89 ASP A N 1
ATOM 691 C CA . ASP A 1 89 ? -15.078 -1.066 4.248 1.00 74.81 89 ASP A CA 1
ATOM 692 C C . ASP A 1 89 ? -15.501 -1.260 5.711 1.00 74.81 89 ASP A C 1
ATOM 694 O O . ASP A 1 89 ? -16.440 -2.001 6.020 1.00 74.81 89 ASP A O 1
ATOM 698 N N . GLY A 1 90 ? -14.770 -0.620 6.625 1.00 68.56 90 GLY A N 1
ATOM 699 C CA . GLY A 1 90 ? -15.168 -0.515 8.025 1.00 68.56 90 GLY A CA 1
ATOM 700 C C . GLY A 1 90 ? -16.062 0.706 8.229 1.00 68.56 90 GLY A C 1
ATOM 701 O O . GLY A 1 90 ? -17.196 0.581 8.684 1.00 68.56 90 GLY A O 1
ATOM 702 N N . ASP A 1 91 ? -15.526 1.876 7.873 1.00 81.44 91 ASP A N 1
ATOM 703 C CA . ASP A 1 91 ? -16.161 3.202 7.909 1.00 81.44 91 ASP A CA 1
ATOM 704 C C . ASP A 1 91 ? -15.403 4.144 6.943 1.00 81.44 91 ASP A C 1
ATOM 706 O O . ASP A 1 91 ? -14.344 3.777 6.434 1.00 81.44 91 ASP A O 1
ATOM 710 N N . GLU A 1 92 ? -15.859 5.381 6.722 1.00 85.81 92 GLU A N 1
ATOM 711 C CA . GLU A 1 92 ? -15.208 6.341 5.805 1.00 85.81 92 GLU A CA 1
ATOM 712 C C . GLU A 1 92 ? -13.732 6.636 6.154 1.00 85.81 92 GLU A C 1
ATOM 714 O O . GLU A 1 92 ? -12.956 7.056 5.294 1.00 85.81 92 GLU A O 1
ATOM 719 N N . ALA A 1 93 ? -13.326 6.407 7.407 1.00 92.12 93 ALA A N 1
ATOM 720 C CA . ALA A 1 93 ? -11.980 6.669 7.920 1.00 92.12 93 ALA A CA 1
ATOM 721 C C . ALA A 1 93 ? -11.144 5.402 8.189 1.00 92.12 93 ALA A C 1
ATOM 723 O O . ALA A 1 93 ? -10.016 5.518 8.680 1.00 92.12 93 ALA A O 1
ATOM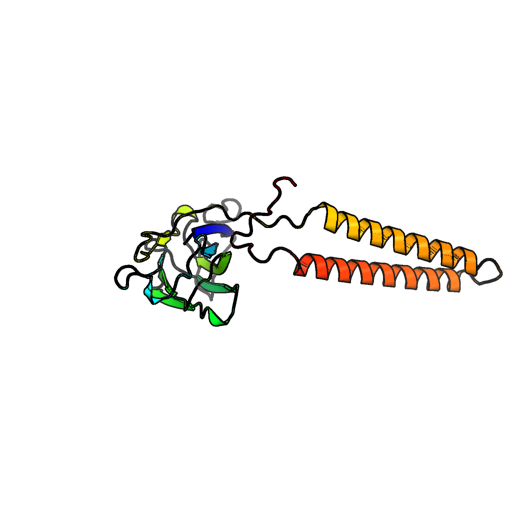 724 N N . SER A 1 94 ? -11.670 4.200 7.918 1.00 94.31 94 SER A N 1
ATOM 725 C CA . SER A 1 94 ? -10.954 2.954 8.216 1.00 94.31 94 SER A CA 1
ATOM 726 C C . SER A 1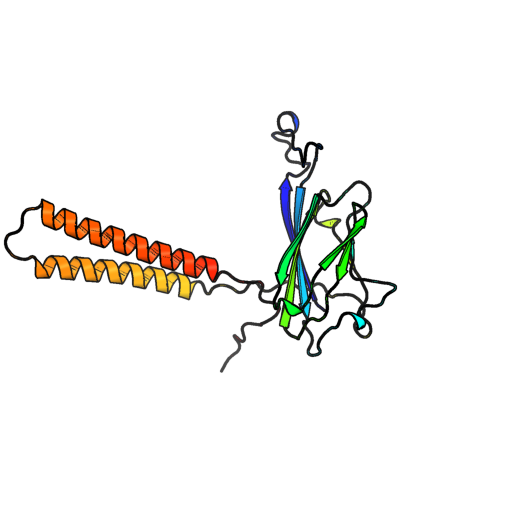 94 ? -11.368 1.766 7.355 1.00 94.31 94 SER A C 1
ATOM 728 O O . SER A 1 94 ? -12.548 1.554 7.088 1.00 94.31 94 SER A O 1
ATOM 730 N N . GLU A 1 95 ? -10.393 0.923 7.028 1.00 95.12 95 GLU A N 1
ATOM 731 C CA . GLU A 1 95 ? -10.579 -0.297 6.238 1.00 95.12 95 GLU A CA 1
ATOM 732 C C . GLU A 1 95 ? -9.978 -1.480 6.982 1.00 95.12 95 GLU A C 1
ATOM 734 O O . GLU A 1 95 ? -8.869 -1.395 7.525 1.00 95.12 95 GLU A O 1
ATOM 739 N N . THR A 1 96 ? -10.696 -2.601 6.976 1.00 96.06 96 THR A N 1
ATOM 740 C CA . THR A 1 96 ? -10.176 -3.862 7.502 1.00 96.06 96 THR A CA 1
ATOM 741 C C . THR A 1 96 ? -9.467 -4.616 6.393 1.00 96.06 96 THR A C 1
ATOM 743 O O . THR A 1 96 ? -10.037 -4.871 5.331 1.00 96.06 96 THR A O 1
ATOM 746 N N . LEU A 1 97 ? -8.228 -5.013 6.661 1.00 96.19 97 LEU A N 1
ATOM 747 C CA . LEU A 1 97 ? -7.414 -5.791 5.748 1.00 96.19 97 LEU A CA 1
ATOM 748 C C . LEU A 1 97 ? -7.495 -7.283 6.083 1.00 96.19 97 LEU A C 1
ATOM 750 O O . LEU A 1 97 ? -7.237 -7.694 7.216 1.00 96.19 97 LEU A O 1
ATOM 754 N N . THR A 1 98 ? -7.789 -8.110 5.081 1.00 96.50 98 THR A N 1
ATOM 755 C CA . THR A 1 98 ? -7.782 -9.569 5.222 1.00 96.50 98 THR A CA 1
ATOM 756 C C . THR A 1 98 ? -7.025 -10.247 4.083 1.00 96.50 98 THR A C 1
ATOM 758 O O . THR A 1 98 ? -6.812 -9.671 3.019 1.00 96.50 98 THR A O 1
ATOM 761 N N . PHE A 1 99 ? -6.568 -11.469 4.337 1.00 97.31 99 PHE A N 1
ATOM 762 C CA . PHE A 1 99 ? -5.888 -12.347 3.385 1.00 97.31 99 PHE A CA 1
ATOM 763 C C . PHE A 1 99 ? -6.085 -13.801 3.830 1.00 97.31 99 PHE A C 1
ATOM 765 O O . PHE A 1 99 ? -6.487 -14.044 4.970 1.00 97.31 99 PHE A O 1
ATOM 772 N N . GLU A 1 100 ? -5.815 -14.769 2.961 1.00 97.50 100 GLU A N 1
ATOM 773 C CA . GLU A 1 100 ? -5.823 -16.202 3.283 1.00 97.50 100 GLU A CA 1
ATOM 774 C C . GLU A 1 100 ? -4.486 -16.644 3.895 1.00 97.50 100 GLU A C 1
ATOM 776 O O . GLU A 1 100 ? -4.446 -17.207 4.995 1.00 97.50 100 GLU A O 1
ATOM 781 N N . TYR A 1 101 ? -3.372 -16.339 3.221 1.00 97.12 101 TYR A N 1
ATOM 782 C CA . TYR A 1 101 ? -2.024 -16.602 3.723 1.00 97.12 101 TYR A CA 1
ATOM 783 C C . TYR A 1 101 ? -0.961 -15.651 3.146 1.00 97.12 101 TYR A C 1
ATOM 785 O O . TYR A 1 10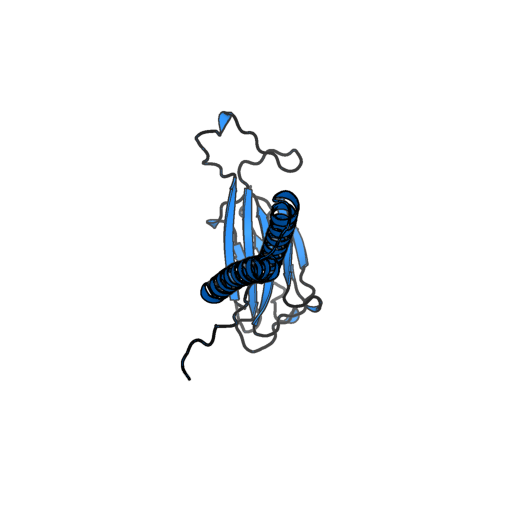1 ? -1.172 -15.004 2.124 1.00 97.12 101 TYR A O 1
ATOM 793 N N . ILE A 1 102 ? 0.207 -15.609 3.792 1.00 96.06 102 ILE A N 1
ATOM 794 C CA . ILE A 1 102 ? 1.437 -14.965 3.317 1.00 96.06 102 ILE A CA 1
ATOM 795 C C . ILE A 1 102 ? 2.613 -15.908 3.613 1.00 96.06 102 ILE A C 1
ATOM 797 O O . ILE A 1 102 ? 2.991 -16.106 4.775 1.00 96.06 102 ILE A O 1
ATOM 801 N N . GLU A 1 103 ? 3.199 -16.518 2.584 1.00 94.94 103 GLU A N 1
ATOM 802 C CA . GLU A 1 103 ? 4.404 -17.345 2.748 1.00 94.94 103 GLU A CA 1
ATOM 803 C C . GLU A 1 103 ? 5.639 -16.487 3.058 1.00 94.94 103 GLU A C 1
ATOM 805 O O . GLU A 1 103 ? 5.643 -15.290 2.763 1.00 94.94 103 GLU A O 1
ATOM 810 N N . PRO A 1 104 ? 6.702 -17.070 3.643 1.00 92.88 104 PRO A N 1
ATOM 811 C CA . PRO A 1 104 ? 7.973 -16.376 3.825 1.00 92.88 104 PRO A CA 1
ATOM 812 C C . PRO A 1 104 ? 8.431 -15.655 2.550 1.00 92.88 104 PRO A C 1
ATOM 814 O O . PRO A 1 104 ? 8.445 -16.248 1.472 1.00 92.88 104 PRO A O 1
ATOM 817 N N . ARG A 1 105 ? 8.837 -14.386 2.685 1.00 88.81 105 ARG A N 1
ATOM 818 C CA . ARG A 1 105 ? 9.290 -13.499 1.590 1.00 88.81 105 ARG A CA 1
ATOM 819 C C . ARG A 1 105 ? 8.233 -13.146 0.540 1.00 88.81 105 ARG A C 1
ATOM 821 O O . ARG A 1 105 ? 8.564 -12.585 -0.500 1.00 88.81 105 ARG A O 1
ATOM 828 N N . GLN A 1 106 ? 6.969 -13.460 0.792 1.00 92.38 106 GLN A N 1
ATOM 829 C CA . GLN A 1 106 ? 5.850 -12.971 -0.003 1.00 92.38 106 GLN A CA 1
ATOM 830 C C . GLN A 1 106 ? 5.149 -11.824 0.715 1.00 92.38 106 GLN A C 1
ATOM 832 O O . GLN A 1 106 ? 5.295 -11.620 1.923 1.00 92.38 106 GLN A O 1
ATOM 837 N N . GLY A 1 107 ? 4.365 -11.075 -0.050 1.00 94.38 107 GLY A N 1
ATOM 838 C CA . GLY A 1 107 ? 3.634 -9.925 0.441 1.00 94.38 107 GLY A CA 1
ATOM 839 C C . GLY A 1 107 ? 2.668 -9.373 -0.592 1.00 94.38 107 GLY A C 1
ATOM 840 O O . GLY A 1 107 ? 2.455 -9.948 -1.664 1.00 94.38 107 GLY A O 1
ATOM 841 N N . PHE A 1 108 ? 2.076 -8.241 -0.253 1.00 95.25 108 PHE A N 1
ATOM 842 C CA . PHE A 1 108 ? 1.186 -7.486 -1.119 1.00 95.25 108 PHE A CA 1
ATOM 843 C C . PHE A 1 108 ? 1.321 -5.987 -0.833 1.00 95.25 108 PHE A C 1
ATOM 845 O O . PHE A 1 108 ? 1.930 -5.569 0.156 1.00 95.25 108 PHE A O 1
ATOM 852 N N . VAL A 1 109 ? 0.774 -5.178 -1.736 1.00 95.31 109 VAL A N 1
ATOM 853 C CA . VAL A 1 109 ? 0.782 -3.719 -1.655 1.00 95.31 109 VAL A CA 1
ATOM 854 C C . VAL A 1 109 ? -0.645 -3.202 -1.743 1.00 95.31 109 VAL A C 1
ATOM 856 O O . VAL A 1 109 ? -1.383 -3.524 -2.678 1.00 95.31 109 VAL A O 1
ATOM 859 N N . CYS A 1 110 ? -1.008 -2.367 -0.777 1.00 96.00 110 CYS A N 1
ATOM 860 C CA . CYS A 1 110 ? -2.254 -1.619 -0.763 1.00 96.00 110 CYS A CA 1
ATOM 861 C C . CYS A 1 110 ? -1.972 -0.166 -1.149 1.00 96.00 110 CYS A C 1
ATOM 863 O O . CYS A 1 110 ? -1.088 0.476 -0.582 1.00 96.00 110 CYS A O 1
ATOM 865 N N . GLU A 1 111 ? -2.739 0.362 -2.096 1.00 96.31 111 GLU A N 1
ATOM 866 C CA . GLU A 1 111 ? -2.756 1.778 -2.446 1.00 96.31 111 GLU A CA 1
ATOM 867 C C . GLU A 1 111 ? -4.020 2.421 -1.886 1.00 96.31 111 GLU A C 1
ATOM 869 O O . GLU A 1 111 ? -5.135 2.076 -2.280 1.00 96.31 111 GLU A O 1
ATOM 874 N N . ILE A 1 112 ? -3.837 3.363 -0.965 1.00 96.31 112 ILE A N 1
ATOM 875 C CA . ILE A 1 112 ? -4.920 4.038 -0.256 1.00 96.31 112 ILE A CA 1
ATOM 876 C C . ILE A 1 112 ? -4.788 5.534 -0.506 1.00 96.31 112 ILE A C 1
ATOM 878 O O . ILE A 1 112 ? -3.826 6.177 -0.088 1.00 96.31 112 ILE A O 1
ATOM 882 N N . LEU A 1 113 ? -5.759 6.088 -1.216 1.00 95.56 113 LEU A N 1
ATOM 883 C CA . LEU A 1 113 ? -5.916 7.513 -1.431 1.00 95.56 113 LEU A CA 1
ATOM 884 C C . LEU A 1 113 ? -6.801 8.075 -0.317 1.00 95.56 113 LEU A C 1
ATOM 886 O O . LEU A 1 113 ? -7.942 7.643 -0.168 1.00 95.56 113 LEU A O 1
ATOM 890 N N . HIS A 1 114 ? -6.300 9.043 0.444 1.00 95.38 114 HIS A N 1
ATOM 891 C CA . HIS A 1 114 ? -6.998 9.609 1.601 1.00 95.38 114 HIS A CA 1
ATOM 892 C C . HIS A 1 114 ? -6.739 11.110 1.763 1.00 95.38 114 HIS A C 1
ATOM 894 O O . HIS A 1 114 ? -5.841 11.675 1.134 1.00 95.38 114 HIS A O 1
ATOM 900 N N . THR A 1 115 ? -7.510 11.769 2.625 1.00 95.00 115 THR A N 1
ATOM 901 C CA . THR A 1 115 ? -7.388 13.217 2.866 1.00 95.00 115 THR A CA 1
ATOM 902 C C . THR A 1 115 ? -6.453 13.574 4.024 1.00 95.00 115 THR A C 1
ATOM 904 O O . THR A 1 115 ? -6.006 14.715 4.119 1.00 95.00 115 THR A O 1
ATOM 907 N N . ALA A 1 116 ? -6.083 12.610 4.873 1.00 94.75 116 ALA A N 1
ATOM 908 C CA . ALA A 1 116 ? -5.214 12.854 6.027 1.00 94.75 116 ALA A CA 1
ATOM 909 C C . ALA A 1 116 ? -3.770 13.250 5.668 1.00 94.75 116 ALA A C 1
ATOM 911 O O . ALA A 1 116 ? -3.293 13.054 4.542 1.00 94.75 116 ALA A O 1
ATOM 912 N N . SER A 1 117 ? -3.048 13.816 6.642 1.00 94.00 117 SER A N 1
ATOM 913 C CA . SER A 1 117 ? -1.603 14.013 6.499 1.00 94.00 117 SER A CA 1
ATOM 914 C C . SER A 1 117 ? -0.865 12.667 6.571 1.00 94.00 117 SER A C 1
ATOM 916 O O . SER A 1 117 ? -1.371 11.738 7.198 1.00 94.00 117 SER A O 1
ATOM 918 N N . PRO A 1 118 ? 0.339 12.548 5.980 1.00 94.12 118 PRO A N 1
ATOM 919 C CA . PRO A 1 118 ? 1.145 11.327 6.069 1.00 94.12 118 PRO A CA 1
ATOM 920 C C . PRO A 1 118 ? 1.325 10.790 7.496 1.00 94.12 118 PRO A C 1
ATOM 922 O O . PRO A 1 118 ? 1.257 9.592 7.719 1.00 94.12 118 PRO A O 1
ATOM 925 N N . LYS A 1 119 ? 1.504 11.681 8.480 1.00 94.38 119 LYS A N 1
ATOM 926 C CA . LYS A 1 119 ? 1.769 11.304 9.879 1.00 94.38 119 LYS A CA 1
ATOM 927 C C . LYS A 1 119 ? 0.555 10.727 10.601 1.00 94.38 119 LYS A C 1
ATOM 929 O O . LYS A 1 119 ? 0.716 10.116 11.650 1.00 94.38 119 LYS A O 1
ATOM 934 N N . ASP A 1 120 ? -0.632 10.972 10.061 1.00 95.38 120 ASP A N 1
ATOM 935 C CA . ASP A 1 120 ? -1.893 10.604 10.692 1.00 95.38 120 ASP A CA 1
ATOM 936 C C . ASP A 1 120 ? -2.448 9.279 10.153 1.00 95.38 120 ASP A C 1
ATOM 938 O O . ASP A 1 120 ? -3.438 8.766 10.667 1.00 95.38 120 ASP A O 1
ATOM 942 N N . PHE A 1 121 ? -1.835 8.730 9.103 1.00 96.88 121 PHE A N 1
ATOM 943 C CA . PHE A 1 121 ? -2.179 7.411 8.599 1.00 96.88 121 PHE A CA 1
ATOM 944 C C . PHE A 1 121 ? -1.606 6.345 9.537 1.00 96.88 121 PHE A C 1
ATOM 946 O O . PHE A 1 121 ? -0.403 6.321 9.800 1.00 96.88 121 PHE A O 1
ATOM 953 N N . ALA A 1 122 ? -2.459 5.444 10.012 1.00 96.62 122 ALA A N 1
ATOM 954 C CA . ALA A 1 122 ? -2.069 4.365 10.907 1.00 96.62 122 ALA A CA 1
ATOM 955 C C . ALA A 1 122 ? -2.363 2.999 10.285 1.00 96.62 122 ALA A C 1
ATOM 957 O O . ALA A 1 122 ? -3.379 2.812 9.618 1.00 96.62 122 ALA A O 1
ATOM 958 N N . PHE A 1 123 ? -1.482 2.038 10.559 1.00 97.31 123 PHE A N 1
ATOM 959 C CA . PHE A 1 123 ? -1.690 0.617 10.310 1.00 97.31 123 PHE A CA 1
ATOM 960 C C . PHE A 1 123 ? -1.510 -0.129 11.632 1.00 97.31 123 PHE A C 1
ATOM 962 O O . PHE A 1 123 ? -0.520 0.077 12.333 1.00 97.31 123 PHE A O 1
ATOM 969 N N . SER A 1 124 ? -2.483 -0.957 11.998 1.00 95.88 124 SER A N 1
ATOM 970 C CA . SER A 1 124 ? -2.534 -1.617 13.302 1.00 95.88 124 SER A CA 1
ATOM 971 C C . SER A 1 124 ? -3.147 -3.011 13.208 1.00 95.88 124 SER A C 1
ATOM 973 O O . SER A 1 124 ? -3.746 -3.363 12.197 1.00 95.88 124 SER A O 1
ATOM 975 N N . GLY A 1 125 ? -2.980 -3.801 14.266 1.00 96.12 125 GLY A N 1
ATOM 976 C CA . GLY A 1 125 ? -3.567 -5.128 14.436 1.00 96.12 125 GLY A CA 1
ATOM 977 C C . GLY A 1 125 ? -2.634 -6.044 15.221 1.00 96.12 125 GLY A C 1
ATOM 978 O O . GLY A 1 125 ? -1.509 -5.662 15.546 1.00 96.12 125 GLY A O 1
ATOM 979 N N . ILE A 1 126 ? -3.096 -7.243 15.572 1.00 96.62 126 ILE A N 1
ATOM 980 C CA . ILE A 1 126 ? -2.317 -8.179 16.395 1.00 96.62 126 ILE A CA 1
ATOM 981 C C . ILE A 1 126 ? -2.263 -9.553 15.736 1.00 96.62 126 ILE A C 1
ATOM 983 O O . ILE A 1 126 ? -3.289 -10.154 15.427 1.00 96.62 126 ILE A O 1
ATOM 987 N N . LEU A 1 127 ? -1.049 -10.080 15.604 1.00 95.12 127 LEU A N 1
ATOM 988 C CA . LEU A 1 127 ? -0.761 -11.459 15.251 1.00 95.12 127 LEU A CA 1
ATOM 989 C C . LEU A 1 127 ? -0.628 -12.309 16.519 1.00 95.12 127 LEU A C 1
ATOM 991 O O . LEU A 1 127 ? 0.131 -11.995 17.443 1.00 95.12 127 LEU A O 1
ATOM 995 N N . ILE A 1 128 ? -1.323 -13.438 16.545 1.00 93.00 128 ILE A N 1
ATOM 996 C CA . ILE A 1 128 ? -1.189 -14.468 17.570 1.00 93.00 128 ILE A CA 1
ATOM 997 C C . ILE A 1 128 ? 0.249 -15.003 17.520 1.00 93.00 128 ILE A C 1
ATOM 999 O O . ILE A 1 128 ? 0.754 -15.391 16.474 1.00 93.00 128 ILE A O 1
ATOM 1003 N N . GLY A 1 129 ? 0.949 -14.969 18.655 1.00 87.12 129 GLY A N 1
ATOM 1004 C CA . GLY A 1 129 ? 2.343 -15.421 18.764 1.00 87.12 129 GLY A CA 1
ATOM 1005 C C . GLY A 1 129 ? 3.410 -14.408 18.321 1.00 87.12 129 GLY A C 1
ATOM 1006 O O . GLY A 1 129 ? 4.530 -14.488 18.820 1.00 87.12 129 GLY A O 1
ATOM 1007 N N . ALA A 1 130 ? 3.076 -13.424 17.477 1.00 80.88 130 ALA A N 1
ATOM 1008 C CA . ALA A 1 130 ? 4.030 -12.431 16.958 1.00 80.88 130 ALA A CA 1
ATOM 1009 C C . ALA A 1 130 ? 3.737 -10.967 17.353 1.00 80.88 130 ALA A C 1
ATOM 1011 O O . ALA A 1 130 ? 4.555 -10.099 17.062 1.00 80.88 130 ALA A O 1
ATOM 1012 N N . LYS A 1 131 ? 2.635 -10.698 18.074 1.00 92.00 131 LYS A N 1
ATOM 1013 C CA . LYS A 1 131 ? 2.189 -9.356 18.507 1.00 92.00 131 LYS A CA 1
ATOM 1014 C C . LYS A 1 131 ? 1.911 -8.423 17.317 1.00 92.00 131 LYS A C 1
ATOM 1016 O O . LYS A 1 131 ? 1.308 -8.850 16.342 1.00 92.00 131 LYS A O 1
ATOM 1021 N N . GLU A 1 132 ? 2.246 -7.145 17.426 1.00 93.94 132 GLU A N 1
ATOM 1022 C CA . GLU A 1 132 ? 1.941 -6.125 16.420 1.00 93.94 132 GLU A CA 1
ATOM 1023 C C . GLU A 1 132 ? 2.851 -6.254 15.181 1.00 93.94 132 GLU A C 1
ATOM 1025 O O . GLU A 1 132 ? 4.004 -6.684 15.309 1.00 93.94 132 GLU A O 1
ATOM 1030 N N . PRO A 1 133 ? 2.370 -5.878 13.978 1.00 95.25 133 PRO A N 1
ATOM 1031 C CA . PRO A 1 133 ? 3.212 -5.739 12.795 1.00 95.25 133 PRO A CA 1
ATOM 1032 C C . PRO A 1 133 ? 4.412 -4.820 13.055 1.00 95.25 133 PRO A C 1
ATOM 1034 O O . PRO A 1 133 ? 4.300 -3.808 13.744 1.00 95.25 133 PRO A O 1
ATOM 1037 N N . VAL A 1 134 ? 5.564 -5.147 12.471 1.00 95.19 134 VAL A N 1
ATOM 1038 C CA . VAL A 1 134 ? 6.811 -4.401 12.693 1.00 95.19 134 VAL A CA 1
ATOM 1039 C C . VAL A 1 134 ? 7.121 -3.518 11.489 1.00 95.19 134 VAL A C 1
ATOM 1041 O O . VAL A 1 134 ? 7.258 -4.021 10.376 1.00 95.19 134 VAL A O 1
ATOM 1044 N N . ALA A 1 135 ? 7.280 -2.213 11.708 1.00 94.62 135 ALA A N 1
ATOM 1045 C CA . ALA A 1 135 ? 7.732 -1.304 10.660 1.00 94.62 135 ALA A CA 1
ATOM 1046 C C . ALA A 1 135 ? 9.171 -1.654 10.243 1.00 94.62 135 ALA A C 1
ATOM 1048 O O . ALA A 1 135 ? 10.067 -1.745 11.088 1.00 94.62 135 ALA A O 1
ATOM 1049 N N . LYS A 1 136 ? 9.398 -1.850 8.946 1.00 93.31 136 LYS A N 1
ATOM 1050 C CA . LYS A 1 136 ? 10.713 -2.065 8.340 1.00 93.31 136 LYS A CA 1
ATOM 1051 C C . LYS A 1 136 ? 10.788 -1.281 7.040 1.00 93.31 136 LYS A C 1
ATOM 1053 O O . LYS A 1 136 ? 9.825 -1.255 6.290 1.00 93.31 136 LYS A O 1
ATOM 1058 N N . GLU A 1 137 ? 11.942 -0.698 6.746 1.00 88.00 137 GLU A N 1
ATOM 1059 C CA . GLU A 1 137 ? 12.147 -0.069 5.443 1.00 88.00 137 GLU A CA 1
ATOM 1060 C C . GLU A 1 137 ? 12.173 -1.139 4.351 1.00 88.00 137 GLU A C 1
ATOM 1062 O O . GLU A 1 137 ? 12.913 -2.128 4.442 1.00 88.00 137 GLU A O 1
ATOM 1067 N N . LEU A 1 138 ? 11.367 -0.949 3.306 1.00 81.69 138 LEU A N 1
ATOM 1068 C CA . LEU A 1 138 ? 11.413 -1.829 2.154 1.00 81.69 138 LEU A CA 1
ATOM 1069 C C . LEU A 1 138 ? 12.666 -1.507 1.333 1.00 81.69 138 LEU A C 1
ATOM 1071 O O . LEU A 1 138 ? 12.805 -0.416 0.777 1.00 81.69 138 LEU A O 1
ATOM 1075 N N . SER A 1 139 ? 13.574 -2.477 1.215 1.00 69.50 139 SER A N 1
ATOM 1076 C CA . SER A 1 139 ? 14.701 -2.360 0.291 1.00 69.50 139 SER A CA 1
ATOM 1077 C C . SER A 1 139 ? 14.157 -2.352 -1.135 1.00 69.50 139 SER A C 1
ATOM 1079 O O . SER A 1 139 ? 13.636 -3.354 -1.628 1.00 69.50 139 SER A O 1
ATOM 1081 N N . GLN A 1 140 ? 14.237 -1.202 -1.803 1.00 60.16 140 GLN A N 1
ATOM 1082 C CA . GLN A 1 140 ? 13.912 -1.131 -3.220 1.00 60.16 140 GLN A CA 1
ATOM 1083 C C . GLN A 1 140 ? 14.909 -2.020 -3.958 1.00 60.16 140 GLN A C 1
ATOM 1085 O O . GLN A 1 140 ? 16.120 -1.821 -3.840 1.00 60.16 140 GLN A O 1
ATOM 1090 N N . ALA A 1 141 ? 14.413 -3.007 -4.711 1.00 55.09 141 ALA A N 1
ATOM 1091 C CA . ALA A 1 141 ? 15.274 -3.768 -5.600 1.00 55.09 141 ALA A CA 1
ATOM 1092 C C . ALA A 1 141 ? 15.877 -2.757 -6.577 1.00 55.09 141 ALA A C 1
ATOM 1094 O O . ALA A 1 141 ? 15.186 -2.232 -7.444 1.00 55.09 141 ALA A O 1
ATOM 1095 N N . ALA A 1 142 ? 17.147 -2.407 -6.413 1.00 53.97 142 ALA A N 1
ATOM 1096 C CA . ALA A 1 142 ? 17.810 -1.605 -7.415 1.00 53.97 142 ALA A CA 1
ATOM 1097 C C . ALA A 1 142 ? 17.848 -2.476 -8.672 1.00 53.97 142 ALA A C 1
ATOM 1099 O O . ALA A 1 142 ? 18.587 -3.462 -8.713 1.00 53.97 142 ALA A O 1
ATOM 1100 N N . THR A 1 143 ? 17.063 -2.141 -9.703 1.00 54.50 143 THR A N 1
ATOM 1101 C CA . THR A 1 143 ? 17.443 -2.534 -11.064 1.00 54.50 143 THR A CA 1
ATOM 1102 C C . THR A 1 143 ? 18.888 -2.114 -11.180 1.00 54.50 143 THR A C 1
ATOM 1104 O O . THR A 1 143 ? 19.183 -0.925 -11.022 1.00 54.50 143 THR A O 1
ATOM 1107 N N . SER A 1 144 ? 19.794 -3.081 -11.316 1.00 58.56 144 SER A N 1
ATOM 1108 C CA . SER A 1 144 ? 21.203 -2.758 -11.246 1.00 58.56 144 SER A CA 1
ATOM 1109 C C . SER A 1 144 ? 21.473 -1.812 -12.410 1.00 58.56 144 SER A C 1
ATOM 1111 O O . SER A 1 144 ? 21.372 -2.171 -13.580 1.00 58.56 144 SER A O 1
ATOM 1113 N N . LEU A 1 145 ? 21.742 -0.551 -12.069 1.00 59.62 145 LEU A N 1
ATOM 1114 C CA . LEU A 1 145 ? 22.164 0.501 -12.981 1.00 59.62 145 LEU A CA 1
ATOM 1115 C C . LEU A 1 145 ? 23.111 -0.021 -14.089 1.00 59.62 145 LEU A C 1
ATOM 1117 O O . LEU A 1 145 ? 22.910 0.359 -15.244 1.00 59.62 145 LEU A O 1
ATOM 1121 N N . PRO A 1 146 ? 24.061 -0.952 -13.820 1.00 63.91 146 PRO A N 1
ATOM 1122 C CA . PRO A 1 146 ? 24.866 -1.577 -14.873 1.00 63.91 146 PRO A CA 1
ATOM 1123 C C . PRO A 1 146 ? 24.088 -2.356 -15.945 1.00 63.91 146 PRO A C 1
ATOM 1125 O O . PRO A 1 146 ? 24.489 -2.297 -17.101 1.00 63.91 146 PRO A O 1
ATOM 1128 N N . VAL A 1 147 ? 22.992 -3.056 -15.636 1.00 68.06 147 VAL A N 1
ATOM 1129 C CA . VAL A 1 147 ? 22.223 -3.824 -16.638 1.00 68.06 147 VAL A CA 1
ATOM 1130 C C . VAL A 1 147 ? 21.506 -2.891 -17.610 1.00 68.06 147 VAL A C 1
ATOM 1132 O O . VAL A 1 147 ? 21.575 -3.096 -18.821 1.00 68.06 147 VAL A O 1
ATOM 1135 N N . ALA A 1 148 ? 20.880 -1.824 -17.106 1.00 69.88 148 ALA A N 1
ATOM 1136 C CA . ALA A 1 148 ? 20.240 -0.823 -17.960 1.00 69.88 148 ALA A CA 1
ATOM 1137 C C . ALA A 1 148 ? 21.267 -0.123 -18.869 1.00 69.88 148 ALA A C 1
ATOM 1139 O O . ALA A 1 148 ? 21.038 0.024 -20.071 1.00 69.88 148 ALA A O 1
ATOM 1140 N N . ILE A 1 149 ? 22.433 0.236 -18.319 1.00 75.38 149 ILE A N 1
ATOM 1141 C CA . ILE A 1 149 ? 23.542 0.822 -19.084 1.00 75.38 149 ILE A CA 1
ATOM 1142 C C . ILE A 1 149 ? 24.074 -0.170 -20.131 1.00 75.38 149 ILE A C 1
ATOM 1144 O O . ILE A 1 149 ? 24.285 0.216 -21.281 1.00 75.38 149 ILE A O 1
ATOM 1148 N N . MET A 1 150 ? 24.236 -1.450 -19.781 1.00 77.31 150 MET A N 1
ATOM 1149 C CA . MET A 1 150 ? 24.710 -2.490 -20.699 1.00 77.31 150 MET A CA 1
ATOM 1150 C C . MET A 1 150 ? 23.783 -2.644 -21.911 1.00 77.31 150 MET A C 1
ATOM 1152 O O . MET A 1 150 ? 24.262 -2.694 -23.043 1.00 77.31 150 MET A O 1
ATOM 1156 N N . VAL A 1 151 ? 22.462 -2.666 -21.699 1.00 74.38 151 VAL A N 1
ATOM 1157 C CA . VAL A 1 151 ? 21.469 -2.779 -22.784 1.00 74.38 151 VAL A CA 1
ATOM 1158 C C . VAL A 1 151 ? 21.531 -1.574 -23.725 1.00 74.38 151 VAL A C 1
ATOM 1160 O O . VAL A 1 151 ? 21.491 -1.744 -24.946 1.00 74.38 151 VAL A O 1
ATOM 1163 N N . ILE A 1 152 ? 21.682 -0.361 -23.183 1.00 77.31 152 ILE A N 1
ATOM 1164 C CA . ILE A 1 152 ? 21.826 0.861 -23.988 1.00 77.31 152 ILE A CA 1
ATOM 1165 C C . ILE A 1 152 ? 23.101 0.795 -24.840 1.00 77.31 152 ILE A C 1
ATOM 1167 O O . ILE A 1 152 ? 23.039 1.032 -26.046 1.00 77.31 152 ILE A O 1
ATOM 1171 N N . ILE A 1 153 ? 24.238 0.419 -24.244 1.00 83.50 153 ILE A N 1
ATOM 1172 C CA . ILE A 1 153 ? 25.524 0.311 -24.951 1.00 83.50 153 ILE A CA 1
ATOM 1173 C C . ILE A 1 153 ? 25.445 -0.720 -26.082 1.00 83.50 153 ILE A C 1
ATOM 1175 O O . ILE A 1 153 ? 25.842 -0.420 -27.209 1.00 83.50 153 ILE A O 1
ATOM 1179 N N . LEU A 1 154 ? 24.900 -1.911 -25.813 1.00 82.06 154 LEU A N 1
ATOM 1180 C CA . LEU A 1 154 ? 24.747 -2.964 -26.822 1.00 82.06 154 LEU A CA 1
ATOM 1181 C C . LEU A 1 154 ? 23.842 -2.521 -27.978 1.00 82.06 154 LEU A C 1
ATOM 1183 O O . LEU A 1 154 ? 24.151 -2.786 -29.138 1.00 82.06 154 LEU A O 1
ATOM 1187 N N . SER A 1 155 ? 22.767 -1.791 -27.674 1.00 76.62 155 SER A N 1
ATOM 1188 C CA . SER A 1 155 ? 21.844 -1.266 -28.684 1.00 76.62 155 SER A CA 1
ATOM 1189 C C . SER A 1 155 ? 22.517 -0.228 -29.588 1.00 76.62 155 SER A C 1
ATOM 1191 O O . SER A 1 155 ? 22.392 -0.299 -30.810 1.00 76.62 155 SER A O 1
ATOM 1193 N N . ILE A 1 156 ? 23.287 0.703 -29.011 1.00 81.62 156 ILE A N 1
ATOM 1194 C CA . ILE A 1 156 ? 24.063 1.696 -29.773 1.00 81.62 156 ILE A CA 1
ATOM 1195 C C . ILE A 1 156 ? 25.121 0.998 -30.641 1.00 81.62 156 ILE A C 1
ATOM 1197 O O . ILE A 1 156 ? 25.256 1.314 -31.825 1.00 81.62 156 ILE A O 1
ATOM 1201 N N . GLY A 1 157 ? 25.834 0.016 -30.079 1.00 81.81 157 GLY A N 1
ATOM 1202 C CA . GLY A 1 157 ? 26.839 -0.767 -30.800 1.00 81.81 157 GLY A CA 1
ATOM 1203 C C . GLY A 1 157 ? 26.254 -1.517 -31.998 1.00 81.81 157 G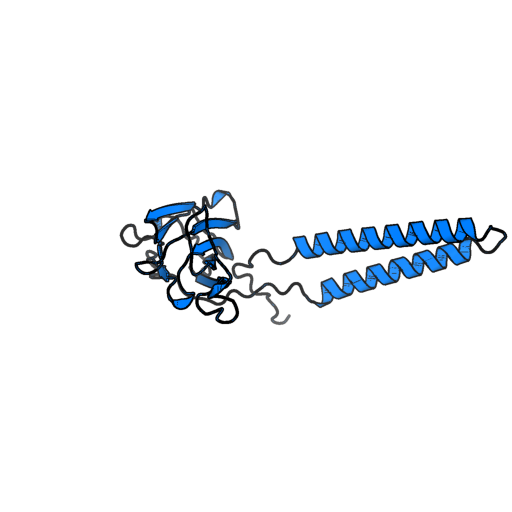LY A C 1
ATOM 1204 O O . GLY A 1 157 ? 26.830 -1.486 -33.085 1.00 81.81 157 GLY A O 1
ATOM 1205 N N . MET A 1 158 ? 25.077 -2.126 -31.841 1.00 82.62 158 MET A N 1
ATOM 1206 C CA . MET A 1 158 ? 24.387 -2.832 -32.922 1.00 82.62 158 MET A CA 1
ATOM 1207 C C . MET A 1 158 ? 24.019 -1.897 -34.081 1.00 82.62 158 MET A C 1
ATOM 1209 O O . MET A 1 158 ? 24.260 -2.244 -35.237 1.00 82.62 158 MET A O 1
ATOM 1213 N N . VAL A 1 159 ? 23.505 -0.694 -33.800 1.00 78.62 159 VAL A N 1
ATOM 1214 C CA . VAL A 1 159 ? 23.197 0.297 -34.848 1.00 78.62 159 VAL A CA 1
ATOM 1215 C C . VAL A 1 159 ? 24.462 0.689 -35.616 1.00 78.62 159 VAL A C 1
ATOM 1217 O O . VAL A 1 159 ? 24.438 0.740 -36.844 1.00 78.62 159 VAL A O 1
ATOM 1220 N N . PHE A 1 160 ? 25.582 0.901 -34.921 1.00 82.50 160 PHE A N 1
ATOM 1221 C CA . PHE A 1 160 ? 26.858 1.249 -35.553 1.00 82.50 160 PHE A CA 1
ATOM 1222 C C . PHE A 1 160 ? 27.417 0.126 -36.447 1.00 82.50 160 PHE A C 1
ATOM 1224 O O . PHE A 1 160 ? 27.897 0.373 -37.556 1.00 82.50 160 PHE A O 1
ATOM 1231 N N . VAL A 1 161 ? 27.330 -1.131 -36.005 1.00 83.88 161 VAL A N 1
ATOM 1232 C CA . VAL A 1 161 ? 27.741 -2.289 -36.820 1.00 83.88 161 VAL A CA 1
ATOM 1233 C C . VAL A 1 161 ? 26.881 -2.398 -38.078 1.00 83.88 161 VAL A C 1
ATOM 1235 O O . VAL A 1 161 ? 27.394 -2.635 -39.169 1.00 83.88 161 VAL A O 1
ATOM 1238 N N . LEU A 1 162 ? 25.574 -2.175 -37.960 1.00 80.12 162 LEU A N 1
ATOM 1239 C CA . LEU A 1 162 ? 24.679 -2.290 -39.104 1.00 80.12 162 LEU A CA 1
ATOM 1240 C C . LEU A 1 162 ? 24.882 -1.164 -40.130 1.00 80.12 162 LEU A C 1
ATOM 1242 O O . LEU A 1 162 ? 24.833 -1.431 -41.329 1.00 80.12 162 LEU A O 1
ATOM 1246 N N . THR A 1 163 ? 25.167 0.070 -39.701 1.00 74.94 163 THR A N 1
ATOM 1247 C CA . THR A 1 163 ? 25.460 1.176 -40.633 1.00 74.94 163 THR A CA 1
ATOM 1248 C C . THR A 1 163 ? 26.796 0.989 -41.350 1.00 74.94 163 THR A C 1
ATOM 1250 O O . THR A 1 163 ? 26.889 1.258 -42.548 1.00 74.94 163 THR A O 1
ATOM 1253 N N . THR A 1 164 ? 27.817 0.472 -40.662 1.00 79.25 164 THR A N 1
ATOM 1254 C CA . THR A 1 164 ? 29.124 0.178 -41.275 1.00 79.25 164 THR A CA 1
ATOM 1255 C C . THR A 1 164 ? 29.062 -0.992 -42.261 1.00 79.25 164 THR A C 1
ATOM 1257 O O . THR A 1 164 ? 29.642 -0.893 -43.343 1.00 79.25 164 THR A O 1
ATOM 1260 N N . LEU A 1 165 ? 28.316 -2.060 -41.946 1.00 77.62 165 LEU A N 1
ATOM 1261 C CA . LEU A 1 165 ? 28.056 -3.173 -42.872 1.00 77.62 165 LEU A CA 1
ATOM 1262 C C . LEU A 1 165 ? 27.240 -2.735 -44.093 1.00 77.62 165 LEU A C 1
ATOM 1264 O O . LEU A 1 165 ? 27.534 -3.151 -45.211 1.00 77.62 165 LEU A O 1
ATOM 1268 N N . HIS A 1 166 ? 26.240 -1.872 -43.904 1.00 75.50 166 HIS A N 1
ATOM 1269 C CA . HIS A 1 166 ? 25.495 -1.301 -45.023 1.00 75.50 166 HIS A CA 1
ATOM 1270 C C . HIS A 1 166 ? 26.426 -0.472 -45.924 1.00 75.50 166 HIS A C 1
ATOM 1272 O O . HIS A 1 166 ? 26.500 -0.704 -47.126 1.00 75.50 166 HIS A O 1
ATOM 1278 N N . GLY A 1 167 ? 27.237 0.422 -45.352 1.00 73.19 167 GLY A N 1
ATOM 1279 C CA . GLY A 1 167 ? 28.187 1.227 -46.125 1.00 73.19 167 GLY A CA 1
ATOM 1280 C C . GLY A 1 167 ? 29.253 0.415 -46.877 1.00 73.19 167 GLY A C 1
ATOM 1281 O O . GLY A 1 167 ? 29.736 0.866 -47.913 1.00 73.19 167 GLY A O 1
ATOM 1282 N N . SER A 1 168 ? 29.632 -0.773 -46.392 1.00 75.50 168 SER A N 1
ATOM 1283 C CA . SER A 1 168 ? 30.610 -1.634 -47.072 1.00 75.50 168 SER A CA 1
ATOM 1284 C C . SER A 1 168 ? 30.002 -2.471 -48.201 1.00 75.50 168 SER A C 1
ATOM 1286 O O . SER A 1 168 ? 30.668 -2.658 -49.218 1.00 75.50 168 SER A O 1
ATOM 1288 N N . MET A 1 169 ? 28.751 -2.920 -48.056 1.00 72.25 169 MET A N 1
ATOM 1289 C CA . MET A 1 169 ? 28.014 -3.681 -49.077 1.00 72.25 169 MET A CA 1
ATOM 1290 C C . MET A 1 169 ? 27.671 -2.840 -50.314 1.00 72.25 169 MET A C 1
ATOM 1292 O O . MET A 1 169 ? 27.663 -3.364 -51.422 1.00 72.25 169 MET A O 1
ATOM 1296 N N . PHE A 1 170 ? 27.430 -1.538 -50.141 1.00 69.50 170 PHE A N 1
ATOM 1297 C CA . PHE A 1 170 ? 26.976 -0.636 -51.209 1.00 69.50 170 PHE A CA 1
ATOM 1298 C C . PHE A 1 170 ? 28.095 0.242 -51.802 1.00 69.50 170 PHE A C 1
ATOM 1300 O O . PHE A 1 170 ? 27.835 1.292 -52.391 1.00 69.50 170 PHE A O 1
ATOM 1307 N N . LYS A 1 171 ? 29.366 -0.171 -51.681 1.00 64.31 171 LYS A N 1
ATOM 1308 C CA . LYS A 1 171 ? 30.490 0.473 -52.386 1.00 64.31 171 LYS A CA 1
ATOM 1309 C C . LYS A 1 171 ? 30.445 0.147 -53.885 1.00 64.31 171 LYS A C 1
ATOM 1311 O O . LYS A 1 171 ? 31.213 -0.677 -54.368 1.00 64.31 171 LYS A O 1
ATOM 1316 N N . GLY A 1 172 ? 29.558 0.814 -54.617 1.00 63.69 172 GLY A N 1
ATOM 1317 C CA . GLY A 1 172 ? 29.488 0.723 -56.072 1.00 63.69 172 GLY A CA 1
ATOM 1318 C C . GLY A 1 172 ? 28.099 1.024 -56.618 1.00 63.69 172 GLY A C 1
ATOM 1319 O O . GLY A 1 172 ? 27.291 0.117 -56.743 1.00 63.69 172 GLY A O 1
ATOM 1320 N N . ASP A 1 173 ? 27.889 2.287 -56.989 1.00 63.62 173 ASP A N 1
ATOM 1321 C CA . ASP A 1 173 ? 26.897 2.734 -57.980 1.00 63.62 173 ASP A CA 1
ATOM 1322 C C . ASP A 1 173 ? 25.403 2.668 -57.600 1.00 63.62 173 ASP A C 1
ATOM 1324 O O . ASP A 1 173 ? 24.576 2.105 -58.313 1.00 63.62 173 ASP A O 1
ATOM 1328 N N . GLU A 1 174 ? 25.029 3.325 -56.498 1.00 61.62 174 GLU A N 1
ATOM 1329 C CA . GLU A 1 174 ? 23.623 3.595 -56.176 1.00 61.62 174 GLU A CA 1
ATOM 1330 C C . GLU A 1 174 ? 23.333 5.092 -55.987 1.00 61.62 174 GLU A C 1
ATOM 1332 O O . GLU A 1 174 ? 24.171 5.875 -55.531 1.00 61.62 174 GLU A O 1
ATOM 1337 N N . SER A 1 175 ? 22.109 5.497 -56.344 1.00 74.56 175 SER A N 1
ATOM 1338 C CA . SER A 1 175 ? 21.617 6.866 -56.173 1.00 74.56 175 SER A CA 1
ATOM 1339 C C . SER A 1 175 ? 21.541 7.253 -54.692 1.00 74.56 175 SER A C 1
ATOM 1341 O O . SER A 1 175 ? 21.152 6.449 -53.851 1.00 74.56 175 SER A O 1
ATOM 1343 N N . LEU A 1 176 ? 21.827 8.515 -54.359 1.00 73.06 176 LEU A N 1
ATOM 1344 C CA . LEU A 1 176 ? 21.773 9.033 -52.982 1.00 73.06 176 LEU A CA 1
ATOM 1345 C C . LEU A 1 176 ? 20.457 8.693 -52.243 1.00 73.06 176 LEU A C 1
ATOM 1347 O O . LEU A 1 176 ? 20.457 8.521 -51.025 1.00 73.06 176 LEU A O 1
ATOM 1351 N N . SER A 1 177 ? 19.337 8.578 -52.964 1.00 74.62 177 SER A N 1
ATOM 1352 C CA . SER A 1 177 ? 18.020 8.286 -52.390 1.00 74.62 177 SER A CA 1
ATOM 1353 C C . SER A 1 177 ? 17.893 6.874 -51.813 1.00 74.62 177 SER A C 1
ATOM 1355 O O . SER A 1 177 ? 17.277 6.726 -50.759 1.00 74.62 177 SER A O 1
ATOM 1357 N N . SER A 1 178 ? 18.472 5.846 -52.437 1.00 72.38 178 SER A N 1
ATOM 1358 C CA . SER A 1 178 ? 18.398 4.469 -51.926 1.00 72.38 178 SER A CA 1
ATOM 1359 C C . SER A 1 178 ? 19.270 4.279 -50.686 1.00 72.38 178 SER A C 1
ATOM 1361 O O . SER A 1 178 ? 18.834 3.644 -49.724 1.00 72.38 178 SER A O 1
ATOM 1363 N N . TYR A 1 179 ? 20.428 4.943 -50.635 1.00 74.94 179 TYR A N 1
ATOM 1364 C CA . TYR A 1 179 ? 21.259 5.007 -49.431 1.00 74.94 179 TYR A CA 1
ATOM 1365 C C . TYR A 1 179 ? 20.531 5.694 -48.262 1.00 74.94 179 TYR A C 1
ATOM 1367 O O . TYR A 1 179 ? 20.503 5.182 -47.140 1.00 74.94 179 TYR A O 1
ATOM 1375 N N . LEU A 1 180 ? 19.888 6.841 -48.513 1.00 76.50 180 LEU A N 1
ATOM 1376 C CA . LEU A 1 180 ? 19.105 7.553 -47.494 1.00 76.50 180 LEU A CA 1
ATOM 1377 C C . LEU A 1 180 ? 17.885 6.745 -47.028 1.00 76.50 180 LEU A C 1
ATOM 1379 O O . LEU A 1 180 ? 17.563 6.739 -45.840 1.00 76.50 180 LEU A O 1
ATOM 1383 N N . PHE A 1 181 ? 17.227 6.023 -47.936 1.00 79.81 181 PHE A N 1
ATOM 1384 C CA . PHE A 1 181 ? 16.115 5.144 -47.586 1.00 79.81 181 PHE A CA 1
ATOM 1385 C C . PHE A 1 181 ? 16.572 3.965 -46.714 1.00 79.81 181 PHE A C 1
ATOM 1387 O O . PHE A 1 181 ? 15.995 3.730 -45.652 1.00 79.81 181 PHE A O 1
ATOM 1394 N N . GLY A 1 182 ? 17.644 3.267 -47.110 1.00 75.19 182 GLY A N 1
ATOM 1395 C CA . GLY A 1 182 ? 18.216 2.151 -46.352 1.00 75.19 182 GLY A CA 1
ATOM 1396 C C . GLY A 1 182 ? 18.647 2.572 -44.948 1.00 75.19 182 GLY A C 1
ATOM 1397 O O . GLY A 1 182 ? 18.236 1.970 -43.957 1.00 75.19 182 GLY A O 1
ATOM 1398 N N . THR A 1 183 ? 19.397 3.669 -44.843 1.00 74.75 183 THR A N 1
ATOM 1399 C CA . THR A 1 183 ? 19.800 4.237 -43.547 1.00 74.75 183 THR A CA 1
ATOM 1400 C C . THR A 1 183 ? 18.605 4.653 -42.686 1.00 74.75 183 THR A C 1
ATOM 1402 O O . THR A 1 183 ? 18.593 4.355 -41.491 1.00 74.75 183 THR A O 1
ATOM 1405 N N . GLY A 1 184 ? 17.566 5.253 -43.273 1.00 79.00 184 GLY A N 1
ATOM 1406 C CA . GLY A 1 184 ? 16.323 5.589 -42.574 1.00 79.00 184 GLY A CA 1
ATOM 1407 C C . GLY A 1 184 ? 15.611 4.369 -41.977 1.00 79.00 184 GLY A C 1
ATOM 1408 O O . GLY A 1 184 ? 15.221 4.397 -40.809 1.00 79.00 184 GLY A O 1
ATOM 1409 N N . VAL A 1 185 ? 15.500 3.271 -42.733 1.00 80.94 185 VAL A N 1
ATOM 1410 C CA . VAL A 1 185 ? 14.907 2.007 -42.251 1.00 80.94 185 VAL A CA 1
ATOM 1411 C C . VAL A 1 185 ? 15.716 1.422 -41.090 1.00 80.94 185 VAL A C 1
ATOM 1413 O O . VAL A 1 185 ? 15.138 0.988 -40.093 1.00 80.94 185 VAL A O 1
ATOM 1416 N N . MET A 1 186 ? 17.047 1.467 -41.171 1.00 75.75 186 MET A N 1
ATOM 1417 C CA . MET A 1 186 ? 17.925 0.966 -40.108 1.00 75.75 186 MET A CA 1
ATOM 1418 C C . MET A 1 186 ? 17.818 1.789 -38.819 1.00 75.75 186 MET A C 1
ATOM 1420 O O . MET A 1 186 ? 17.803 1.219 -37.726 1.00 75.75 186 MET A O 1
ATOM 1424 N N . ILE A 1 187 ? 17.694 3.114 -38.933 1.00 79.44 187 ILE A N 1
ATOM 1425 C CA . ILE A 1 187 ? 17.460 4.001 -37.786 1.00 79.44 187 ILE A CA 1
ATOM 1426 C C . ILE A 1 187 ? 16.108 3.683 -37.140 1.00 79.44 187 ILE A C 1
ATOM 1428 O O . ILE A 1 187 ? 16.047 3.505 -35.924 1.00 79.44 187 ILE A O 1
ATOM 1432 N N . LEU A 1 188 ? 15.040 3.548 -37.933 1.00 80.94 188 LEU A N 1
ATOM 1433 C CA . LEU A 1 188 ? 13.707 3.200 -37.427 1.00 80.94 188 LEU A CA 1
ATOM 1434 C C . LEU A 1 188 ? 13.701 1.850 -36.699 1.00 80.94 188 LEU A C 1
ATOM 1436 O O . LEU A 1 188 ? 13.110 1.735 -35.624 1.00 80.94 188 LEU A O 1
ATOM 1440 N N . PHE A 1 189 ? 14.399 0.850 -37.242 1.00 80.38 189 PHE A N 1
ATOM 1441 C CA . PHE A 1 189 ? 14.559 -0.448 -36.591 1.00 80.38 189 PHE A CA 1
ATOM 1442 C C . PHE A 1 189 ? 15.317 -0.327 -35.261 1.00 80.38 189 PHE A C 1
ATOM 1444 O O . PHE A 1 189 ? 14.850 -0.831 -34.241 1.00 80.38 189 PHE A O 1
ATOM 1451 N N . GLY A 1 190 ? 16.425 0.423 -35.231 1.00 78.12 190 GLY A N 1
ATOM 1452 C CA . GLY A 1 190 ? 17.170 0.711 -34.002 1.00 78.12 190 GLY A CA 1
ATOM 1453 C C . GLY A 1 190 ? 16.316 1.406 -32.935 1.00 78.12 190 GLY A C 1
ATOM 1454 O O . GLY A 1 190 ? 16.316 0.994 -31.774 1.00 78.12 190 GLY A O 1
ATOM 1455 N N . CYS A 1 191 ? 15.519 2.405 -33.326 1.00 80.75 191 CYS A N 1
ATOM 1456 C CA . CYS A 1 191 ? 14.568 3.073 -32.437 1.00 80.75 191 CYS A CA 1
ATOM 1457 C C . CYS A 1 191 ? 13.497 2.111 -31.902 1.00 80.75 191 CYS A C 1
ATOM 1459 O O . CYS A 1 191 ? 13.166 2.172 -30.719 1.00 80.75 191 CYS A O 1
ATOM 1461 N N . SER A 1 192 ? 12.983 1.200 -32.733 1.00 82.38 192 SER A N 1
ATOM 1462 C CA . SER A 1 192 ? 12.022 0.177 -32.305 1.00 82.38 192 SER A CA 1
ATOM 1463 C C . SER A 1 192 ? 12.637 -0.806 -31.303 1.00 82.38 192 SER A C 1
ATOM 1465 O O . SER A 1 192 ? 12.019 -1.090 -30.276 1.00 82.38 192 SER A O 1
ATOM 1467 N N . CYS A 1 193 ? 13.872 -1.267 -31.526 1.00 78.88 193 CYS A N 1
ATOM 1468 C CA . CYS A 1 193 ? 14.592 -2.122 -30.578 1.00 78.88 193 CYS A CA 1
ATOM 1469 C C . CYS A 1 193 ? 14.832 -1.420 -29.238 1.00 78.88 193 CYS A C 1
ATOM 1471 O O . CYS A 1 193 ? 14.581 -2.014 -28.189 1.00 78.88 193 CYS A O 1
ATOM 1473 N N . LEU A 1 194 ? 15.256 -0.153 -29.263 1.00 76.56 194 LEU A N 1
ATOM 1474 C CA . LEU A 1 194 ? 15.425 0.665 -28.060 1.00 76.56 194 LEU A CA 1
ATOM 1475 C C . LEU A 1 194 ? 14.103 0.857 -27.315 1.00 76.56 194 LEU A C 1
ATOM 1477 O O . LEU A 1 194 ? 14.068 0.725 -26.095 1.00 76.56 194 LEU A O 1
ATOM 1481 N N . PHE A 1 195 ? 13.009 1.117 -28.033 1.00 79.94 195 PHE A N 1
ATOM 1482 C CA . PHE A 1 195 ? 11.681 1.253 -27.440 1.00 79.94 195 PHE A CA 1
ATOM 1483 C C . PHE A 1 195 ? 11.213 -0.053 -26.789 1.00 79.94 195 PHE A C 1
ATOM 1485 O O . PHE A 1 195 ? 10.726 -0.038 -25.660 1.00 79.94 195 PHE A O 1
ATOM 1492 N N . THR A 1 196 ? 11.410 -1.193 -27.451 1.00 78.25 196 THR A N 1
ATOM 1493 C CA . THR A 1 196 ? 11.083 -2.511 -26.889 1.00 78.25 196 THR A CA 1
ATOM 1494 C C . THR A 1 196 ? 11.954 -2.831 -25.676 1.00 78.25 196 THR A C 1
ATOM 1496 O O . THR A 1 196 ? 11.425 -3.269 -24.658 1.00 78.25 196 THR A O 1
ATOM 1499 N N . CYS A 1 197 ? 13.258 -2.536 -25.720 1.00 73.56 197 CYS A N 1
ATOM 1500 C CA . CYS A 1 197 ? 14.149 -2.681 -24.566 1.00 73.56 197 CYS A CA 1
ATOM 1501 C C . CYS A 1 197 ? 13.712 -1.792 -23.402 1.00 73.56 197 CYS A C 1
ATOM 1503 O O . CYS A 1 197 ? 13.629 -2.263 -22.274 1.00 73.56 197 CYS A O 1
ATOM 1505 N N . PHE A 1 198 ? 13.376 -0.530 -23.669 1.00 74.75 198 PHE A N 1
ATOM 1506 C CA . PHE A 1 198 ? 12.856 0.386 -22.660 1.00 74.75 198 PHE A CA 1
ATOM 1507 C C . PHE A 1 198 ? 11.565 -0.146 -22.034 1.00 74.75 198 PHE A C 1
ATOM 1509 O O . PHE A 1 198 ? 11.424 -0.108 -20.816 1.00 74.75 198 PHE A O 1
ATOM 1516 N N . ARG A 1 199 ? 10.646 -0.697 -22.836 1.00 75.56 199 ARG A N 1
ATOM 1517 C CA . ARG A 1 199 ? 9.432 -1.340 -22.318 1.00 75.56 199 ARG A CA 1
ATOM 1518 C C . ARG A 1 199 ? 9.749 -2.552 -21.451 1.00 75.56 199 ARG A C 1
ATOM 1520 O O . ARG A 1 199 ? 9.199 -2.638 -20.366 1.00 75.56 199 ARG A O 1
ATOM 1527 N N . ILE A 1 200 ? 10.647 -3.436 -21.886 1.00 69.69 200 ILE A N 1
ATOM 1528 C CA . ILE A 1 200 ? 11.057 -4.612 -21.106 1.00 69.69 200 ILE A CA 1
ATOM 1529 C C . ILE A 1 200 ? 11.701 -4.181 -19.788 1.00 69.69 200 ILE A C 1
ATOM 1531 O O . ILE A 1 200 ? 11.332 -4.702 -18.747 1.00 69.69 200 ILE A O 1
ATOM 1535 N N . VAL A 1 201 ? 12.614 -3.205 -19.807 1.00 65.12 201 VAL A N 1
ATOM 1536 C CA . VAL A 1 201 ? 13.255 -2.675 -18.594 1.00 65.12 201 VAL A CA 1
ATOM 1537 C C . VAL A 1 201 ? 12.230 -2.018 -17.679 1.00 65.12 201 VAL A C 1
ATOM 1539 O O . VAL A 1 201 ? 12.270 -2.259 -16.482 1.00 65.12 201 VAL A O 1
ATOM 1542 N N . ARG A 1 202 ? 11.297 -1.229 -18.221 1.00 66.12 202 ARG A N 1
ATOM 1543 C CA . ARG A 1 202 ? 10.211 -0.597 -17.461 1.00 66.12 202 ARG A CA 1
ATOM 1544 C C . ARG A 1 202 ? 9.286 -1.633 -16.829 1.00 66.12 202 ARG A C 1
ATOM 1546 O O . ARG A 1 202 ? 8.914 -1.484 -15.676 1.00 66.12 202 ARG A O 1
ATOM 1553 N N . ASP A 1 203 ? 8.915 -2.665 -17.573 1.00 62.22 203 ASP A N 1
ATOM 1554 C CA . ASP A 1 203 ? 8.031 -3.729 -17.093 1.00 62.22 203 ASP A CA 1
ATOM 1555 C C . ASP A 1 203 ? 8.788 -4.699 -16.153 1.00 62.22 203 ASP A C 1
ATOM 1557 O O . ASP A 1 203 ? 8.168 -5.397 -15.352 1.00 62.22 203 ASP A O 1
ATOM 1561 N N . ALA A 1 204 ? 10.126 -4.691 -16.206 1.00 54.28 204 ALA A N 1
ATOM 1562 C CA . ALA A 1 204 ? 11.041 -5.335 -15.264 1.00 54.28 204 ALA A CA 1
ATOM 1563 C C . ALA A 1 204 ? 11.488 -4.414 -14.111 1.00 54.28 204 ALA A C 1
ATOM 1565 O O . ALA A 1 204 ? 12.257 -4.860 -13.254 1.00 54.28 204 ALA A O 1
ATOM 1566 N N . LEU A 1 205 ? 11.025 -3.153 -14.062 1.00 55.47 205 LEU A N 1
ATOM 1567 C CA . LEU A 1 205 ? 11.200 -2.313 -12.879 1.00 55.47 205 LEU A CA 1
ATOM 1568 C C . LEU A 1 205 ? 10.522 -3.007 -11.695 1.00 55.47 205 LEU A C 1
ATOM 1570 O O . LEU A 1 205 ? 9.557 -3.756 -11.876 1.00 55.47 205 LEU A O 1
ATOM 1574 N N . PRO A 1 206 ? 11.034 -2.800 -10.477 1.00 50.88 206 PRO A N 1
ATOM 1575 C CA . PRO A 1 206 ? 10.810 -3.733 -9.393 1.00 50.88 206 PRO A CA 1
ATOM 1576 C C . PRO A 1 206 ? 9.327 -3.839 -9.052 1.00 50.88 206 PRO A C 1
ATOM 1578 O O . PRO A 1 206 ? 8.715 -2.893 -8.555 1.00 50.88 206 PRO A O 1
ATOM 1581 N N . LYS A 1 207 ? 8.773 -5.040 -9.228 1.00 59.47 207 LYS A N 1
ATOM 1582 C CA . LYS A 1 207 ? 7.747 -5.533 -8.309 1.00 59.47 207 LYS A CA 1
ATOM 1583 C C . LYS A 1 207 ? 8.325 -5.407 -6.900 1.00 59.47 207 LYS A C 1
ATOM 1585 O O . LYS A 1 207 ? 9.512 -5.682 -6.715 1.00 59.47 207 LYS A O 1
ATOM 1590 N N . ALA A 1 208 ? 7.521 -4.961 -5.933 1.00 62.50 208 ALA A N 1
ATOM 1591 C CA . ALA A 1 208 ? 7.968 -4.824 -4.549 1.00 62.50 208 ALA A CA 1
ATOM 1592 C C . ALA A 1 208 ? 8.729 -6.088 -4.121 1.00 62.50 208 ALA A C 1
ATOM 1594 O O . ALA A 1 208 ? 8.189 -7.193 -4.203 1.00 62.50 208 ALA A O 1
ATOM 1595 N N . ASN A 1 209 ? 9.998 -5.925 -3.748 1.00 66.62 209 ASN A N 1
ATOM 1596 C CA . ASN A 1 209 ? 10.827 -7.034 -3.314 1.00 66.62 209 ASN A CA 1
ATOM 1597 C C . ASN A 1 209 ? 10.586 -7.232 -1.817 1.00 66.62 209 ASN A C 1
ATOM 1599 O O . ASN A 1 209 ? 11.132 -6.510 -0.984 1.00 66.62 209 ASN A O 1
ATOM 1603 N N . PHE A 1 210 ? 9.706 -8.175 -1.489 1.00 71.81 210 PHE A N 1
ATOM 1604 C CA . PHE A 1 210 ? 9.224 -8.461 -0.137 1.00 71.81 210 PHE A CA 1
ATOM 1605 C C . PHE A 1 210 ? 10.263 -9.197 0.730 1.00 71.81 210 PHE A C 1
ATOM 1607 O O . PHE A 1 210 ? 9.968 -10.199 1.380 1.00 71.81 210 PHE A O 1
ATOM 1614 N N . GLY A 1 211 ? 11.499 -8.694 0.756 1.00 53.22 211 GLY A N 1
ATOM 1615 C CA . GLY A 1 211 ? 12.570 -9.229 1.588 1.00 53.22 211 GLY A CA 1
ATOM 1616 C C . GLY A 1 211 ? 13.439 -10.307 0.938 1.00 53.22 211 GLY A C 1
ATOM 1617 O O . GLY A 1 211 ? 14.101 -11.041 1.674 1.00 53.22 211 GLY A O 1
ATOM 1618 N N . GLU A 1 212 ? 13.532 -10.401 -0.397 1.00 52.53 212 GLU A N 1
ATOM 1619 C CA . GLU A 1 212 ? 14.771 -10.931 -0.976 1.00 52.53 212 GLU A CA 1
ATOM 1620 C C . GLU A 1 212 ? 15.865 -9.893 -0.723 1.00 52.53 212 GLU A C 1
ATOM 1622 O O . GLU A 1 212 ? 16.089 -8.966 -1.501 1.00 52.53 212 GLU A O 1
ATOM 1627 N N . THR A 1 213 ? 16.561 -10.031 0.402 1.00 42.69 213 THR A N 1
ATOM 1628 C CA . THR A 1 213 ? 17.904 -9.474 0.513 1.00 42.69 213 THR A CA 1
ATOM 1629 C C . THR A 1 213 ? 18.678 -9.937 -0.713 1.00 42.69 213 THR A C 1
ATOM 1631 O O . THR A 1 213 ? 18.855 -11.143 -0.906 1.00 42.69 213 THR A O 1
ATOM 1634 N N . LEU A 1 214 ? 19.140 -8.992 -1.538 1.00 40.84 214 LEU A N 1
ATOM 1635 C CA . LEU A 1 214 ? 20.264 -9.240 -2.428 1.00 40.84 214 LEU A CA 1
ATOM 1636 C C . LEU A 1 214 ? 21.349 -9.851 -1.540 1.00 40.84 214 LEU A C 1
ATOM 1638 O O . LEU A 1 214 ? 21.915 -9.160 -0.694 1.00 40.84 214 LEU A O 1
ATOM 1642 N N . ASN A 1 215 ? 21.595 -11.154 -1.674 1.00 35.50 215 ASN A N 1
ATOM 1643 C CA . ASN A 1 215 ? 22.779 -11.792 -1.116 1.00 35.50 215 ASN A CA 1
ATOM 1644 C C . ASN A 1 215 ? 23.988 -11.245 -1.889 1.00 35.50 215 ASN A C 1
ATOM 1646 O O . ASN A 1 215 ? 24.598 -11.931 -2.699 1.00 35.50 215 ASN A O 1
ATOM 1650 N N . THR A 1 216 ? 24.322 -9.978 -1.671 1.00 37.91 216 THR A N 1
ATOM 1651 C CA . THR A 1 216 ? 25.632 -9.413 -1.958 1.00 37.91 216 THR A CA 1
ATOM 1652 C C . THR A 1 216 ? 26.436 -9.489 -0.674 1.00 37.91 216 THR A C 1
ATOM 1654 O O . THR A 1 216 ? 26.739 -8.479 -0.044 1.00 37.91 216 THR A O 1
ATOM 1657 N N . THR A 1 217 ? 26.767 -10.715 -0.281 1.00 33.22 217 THR A N 1
ATOM 1658 C CA . THR A 1 217 ? 27.848 -10.959 0.666 1.00 33.22 217 THR A CA 1
ATOM 1659 C C . THR A 1 217 ? 28.604 -12.193 0.197 1.00 33.22 217 THR A C 1
ATOM 1661 O O . THR A 1 217 ? 28.162 -13.315 0.407 1.00 33.22 217 THR A O 1
ATOM 1664 N N . ASN A 1 218 ? 29.720 -11.925 -0.484 1.00 37.53 218 ASN A N 1
ATOM 1665 C CA . ASN A 1 218 ? 30.933 -12.734 -0.589 1.00 37.53 218 ASN A CA 1
ATOM 1666 C C . ASN A 1 218 ? 30.771 -14.263 -0.666 1.00 37.53 218 ASN A C 1
ATOM 1668 O O . ASN A 1 218 ? 30.678 -14.937 0.362 1.00 37.53 218 ASN A O 1
ATOM 1672 N N . GLN A 1 219 ? 30.930 -14.798 -1.877 1.00 32.16 219 GLN A N 1
ATOM 1673 C CA . GLN A 1 219 ? 31.783 -15.965 -2.117 1.00 32.16 219 GLN A CA 1
ATOM 1674 C C . GLN A 1 219 ? 32.732 -15.653 -3.269 1.00 32.16 219 GLN A C 1
ATOM 1676 O O . GLN A 1 219 ? 32.267 -15.011 -4.238 1.00 32.16 219 GLN A O 1
#